Protein 1KA1 (pdb70)

B-factor: mean 15.55, std 9.44, range [5.09, 62.7]

Nearest PDB structures (foldseek):
  1ka0-assembly1_A  TM=1.002E+00  e=2.949E-73  Saccharomyces cerevisiae
  4o7i-assembly1_A  TM=9.406E-01  e=7.986E-37  Entamoeba histolytica
  8f9y-assembly1_A  TM=8.572E-01  e=1.697E-31  Arabidopsis thaliana
  5eq8-assembly1_A-2  TM=7.887E-01  e=1.870E-14  Medicago truncatula
  5eq9-assembly2_D  TM=7.597E-01  e=1.070E-13  Medicago truncatula

Sequence (354 aa):
ALERELLVATQAVRKASLLTKRIQSEVISHKDSTTITKNDNSPVTTGDYAAQTIIINAIKSNFPDDKVVGEESSSGLSDAFVSGILNEIKANDEVYNKNYKKDDFLFTNDQFPLKSLEDVRQIIDFGNYEGGRKGRFWCLDPIDGTKGFLRGEQFAVCLALIVDGVVQLGCIGCPNLVLSSYGAQDLKGHESFGYIFRAVRGLGAFYSPSSDAESWTKIHVRHLKDTKDMITLEGVEKGHSSHDEQTAIKNKLNISKSLHLDSQAKYCLLALGLADVYLRLPIKLSYQEKIWDHAAGNVIVHEAGGIHTDAMEDVPLDFGNGRTLATKGVIASSGPRELHDLVVSTSCDVIQSR

Radius of gyration: 19.28 Å; Cα contacts (8 Å, |Δi|>4): 803; chains: 1; bounding box: 53×41×42 Å

Organism: Saccharomyces cerevisiae (strain ATCC 204508 / S288c) (NCBI:txid559292)

GO terms:
  GO:0008441 3'(2'),5'-bisphosphate nucleotidase activity (F, IDA)
  GO:0016078 tRNA decay (P, IDA)
  GO:0042538 hyperosmotic salinity response (P, IMP)
  GO:0071265 L-methionine biosynthetic process (P, IMP)
  GO:0000103 sulfate assimilation (P, IMP)
  GO:0008441 3'(2'),5'-bisphosphate nucleotidase activity (F, EXP)

Foldseek 3Di:
DCVVVQVLQLVLQLLLLLLLLVCLVVCLVPVVLFWDQDPVRDIDGLSQLLSLLQNLLSCCQSPVVAAAAEDDACPPPDLVNLVVSLVSNVVSCVVCVVQQDDPPGDSHDDVQHSDDSVSSNVSSHSNVFFFFQAAKHKYWRQWFQVVCSSVVHWIKTKMFMDHRQATFKIKIFTFRDDVCVLVDDDDPQCPSGHKMWMDGAPGAIWMDRSSCSPDTHGAAADDDPAQLPFEEEEEDDCQQAPVVLVVVLCVVRNHDHYDYYTACVSLVCRLRHSGWKYWGFHPDQVDWAFCRRPRNSVRSNVRNQKDKPAQAPRDHWGRRHTGTTPGGHIMIGNDDPVVSCSSSNSSNVSVVVD

Solvent-accessible surface area: 14308 Å² total; per-residue (Å²): 100,35,127,117,21,31,67,1,0,2,2,0,0,14,12,0,0,9,0,0,62,82,5,14,59,77,4,75,74,109,44,78,83,22,46,54,99,52,156,95,122,32,26,0,0,11,0,1,10,0,0,0,0,4,0,0,1,0,0,16,13,18,26,62,133,21,83,1,0,1,52,10,58,6,95,84,16,61,86,86,28,0,49,29,0,30,97,47,2,103,39,0,17,98,42,1,79,148,92,44,161,54,125,137,23,108,28,51,45,150,116,12,64,12,167,40,35,115,29,0,57,96,2,0,51,61,1,114,63,114,15,17,128,175,27,63,1,0,2,0,3,0,2,17,19,16,82,0,0,50,90,42,83,23,0,0,0,2,0,0,0,0,46,88,6,70,1,47,0,0,0,0,0,0,2,31,1,58,2,69,86,58,76,26,158,41,56,98,22,38,122,39,0,2,0,0,0,39,2,10,71,64,111,9,0,54,16,0,5,0,26,50,6,106,74,50,67,140,9,106,7,68,101,56,212,78,24,61,84,4,29,0,0,1,13,54,41,162,64,96,4,14,37,126,23,0,59,32,1,28,96,130,15,107,10,101,122,38,39,90,6,10,11,3,0,7,0,0,0,0,0,33,11,42,0,0,2,5,3,40,0,15,67,146,79,100,103,78,11,61,0,17,22,0,1,2,0,19,0,0,0,97,30,0,35,8,51,18,9,0,0,37,118,48,50,106,17,62,4,4,75,12,50,34,2,62,24,41,4,0,0,0,0,1,2,73,188,133,16,1,52,75,1,0,67,17,0,39,82,14,7,135,90,145

Secondary structure (DSSP, 8-state):
--HHHHHHHHHHHHHHHHHHHHHHHHHHHTTTTSEEE-TTS-EEEHHHHHHHHHHHHHHHHH-TT--EEES---TT--HHHHHHHHHHHHHHHHHHHHH-PPTT--S--SSS---SHHHHHHHHHTTB----SSSEEEEEEEEETHHHHHTTS--EEEEEEEETTEEEEEEEEETT--GGGGT-PPPTTHHHH-EEEEEETTS-EEEEETTT-SS-EE------S-GGG-EEEE-S-TTTS-HHHHHHHHHHTT--EEEE-SSTHHHHHHHHTS-SEEEE--SSTT---BGGGTHHHHHHHHHTT-EEE-SSS--B--TTSSSB-SSS-EEEES--HHHHHHHHHHHHHHHHT-

InterPro domains:
  IPR000760 Inositol monophosphatase-like [PF00459] (90-352)
  IPR000760 Inositol monophosphatase-like [PR00377] (43-63)
  IPR000760 Inositol monophosphatase-like [PR00377] (290-314)
  IPR006239 3(2),5 -bisphosphate nucleotidase [TIGR01330] (2-357)
  IPR020550 Inositol monophosphatase, conserved site [PS00630] (293-307)
  IPR020583 Inositol monophosphatase, metal-binding site [PS00629] (139-152)
  IPR051090 Inositol Monophosphatase Superfamily [PTHR43200] (2-352)

Structure (mmCIF, N/CA/C/O backbone):
data_1KA1
#
_entry.id   1KA1
#
_cell.length_a   54.875
_cell.length_b   44.968
_cell.length_c   72.110
_cell.angle_alpha   90.00
_cell.angle_beta   110.72
_cell.angle_gamma   90.00
#
_symmetry.space_group_name_H-M   'P 1 21 1'
#
loop_
_entity.id
_entity.type
_entity.pdbx_description
1 polymer 'Halotolerance protein HAL2'
2 non-polymer 'CALCIUM ION'
3 non-polymer 'MAGNESIUM ION'
4 non-polymer "ADENOSINE-3'-5'-DIPHOSPHATE"
5 non-polymer BETA-MERCAPTOETHANOL
6 water water
#
loop_
_atom_site.group_PDB
_atom_site.id
_atom_site.type_symbol
_atom_site.label_atom_id
_atom_site.label_alt_id
_atom_site.label_comp_id
_atom_site.label_asym_id
_atom_site.label_entity_id
_atom_site.label_seq_id
_atom_site.pdbx_PDB_ins_code
_atom_site.Cartn_x
_atom_site.Cartn_y
_atom_site.Cartn_z
_atom_site.occupancy
_atom_site.B_iso_or_equiv
_atom_site.auth_seq_id
_atom_site.auth_comp_id
_atom_site.auth_asym_id
_atom_site.auth_atom_id
_atom_site.pdbx_PDB_model_num
ATOM 1 N N . ALA A 1 2 ? 11.037 16.196 5.651 1.00 27.98 2 ALA A N 1
ATOM 2 C CA . ALA A 1 2 ? 10.685 17.168 4.570 1.00 24.80 2 ALA A CA 1
ATOM 3 C C . ALA A 1 2 ? 10.187 16.528 3.262 1.00 21.44 2 ALA A C 1
ATOM 4 O O . ALA A 1 2 ? 10.648 15.415 2.805 1.00 22.71 2 ALA A O 1
ATOM 6 N N . LEU A 1 3 ? 9.180 17.245 2.759 1.00 14.94 3 LEU A N 1
ATOM 7 C CA . LEU A 1 3 ? 8.558 17.139 1.439 1.00 11.90 3 LEU A CA 1
ATOM 8 C C . LEU A 1 3 ? 7.668 15.918 1.379 1.00 10.45 3 LEU A C 1
ATOM 9 O O . LEU A 1 3 ? 7.438 15.332 0.319 1.00 10.56 3 LEU A O 1
ATOM 14 N N . GLU A 1 4 ? 7.145 15.502 2.528 1.00 11.67 4 GLU A N 1
ATOM 15 C CA . GLU A 1 4 ? 6.335 14.294 2.553 1.00 10.79 4 GLU A CA 1
ATOM 16 C C . GLU A 1 4 ? 5.040 14.463 1.765 1.00 11.20 4 GLU A C 1
ATOM 17 O O . GLU A 1 4 ? 4.645 13.611 0.977 1.00 10.82 4 GLU A O 1
ATOM 23 N N . ARG A 1 5 ? 4.354 15.571 1.968 1.00 11.18 5 ARG A N 1
ATOM 24 C CA . ARG A 1 5 ? 3.126 15.819 1.224 1.00 10.40 5 ARG A CA 1
ATOM 25 C C . ARG A 1 5 ? 3.390 15.968 -0.269 1.00 9.15 5 ARG A C 1
ATOM 26 O O . ARG A 1 5 ? 2.632 15.431 -1.103 1.00 9.74 5 ARG A O 1
ATOM 34 N N . GLU A 1 6 ? 4.473 16.669 -0.615 1.00 8.97 6 GLU A N 1
ATOM 35 C CA . GLU A 1 6 ? 4.835 16.863 -2.002 1.00 7.88 6 GLU A CA 1
ATOM 36 C C . GLU A 1 6 ? 5.111 15.540 -2.704 1.00 7.91 6 GLU A C 1
ATOM 37 O O . GLU A 1 6 ? 4.717 15.339 -3.867 1.00 8.31 6 GLU A O 1
ATOM 43 N N . LEU A 1 7 ? 5.774 14.632 -1.997 1.00 7.98 7 LEU A N 1
ATOM 44 C CA . LEU A 1 7 ? 6.074 13.347 -2.579 1.00 8.28 7 LEU A CA 1
ATOM 45 C C . LEU A 1 7 ? 4.794 12.548 -2.840 1.00 7.48 7 LEU A C 1
ATOM 46 O O . LEU A 1 7 ? 4.675 11.858 -3.862 1.00 7.53 7 LEU A O 1
ATOM 51 N N . LEU A 1 8 ? 3.849 12.563 -1.894 1.00 7.93 8 LEU A N 1
ATOM 52 C CA . LEU A 1 8 ? 2.581 11.873 -2.094 1.00 8.58 8 LEU A CA 1
ATOM 53 C C . LEU A 1 8 ? 1.799 12.414 -3.299 1.00 6.56 8 LEU A C 1
ATOM 54 O O . LEU A 1 8 ? 1.290 11.663 -4.137 1.00 7.29 8 LEU A O 1
ATOM 59 N N . VAL A 1 9 ? 1.689 13.732 -3.373 1.00 7.66 9 VAL A N 1
ATOM 60 C CA . VAL A 1 9 ? 1.008 14.348 -4.483 1.00 8.64 9 VAL A CA 1
ATOM 61 C C . VAL A 1 9 ? 1.682 14.000 -5.784 1.00 8.63 9 VAL A C 1
ATOM 62 O O . VAL A 1 9 ? 0.977 13.681 -6.784 1.00 8.57 9 VAL A O 1
ATOM 66 N N . ALA A 1 10 ? 3.015 14.1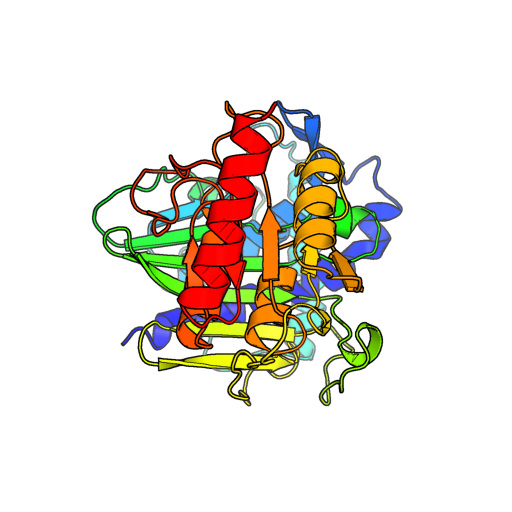36 -5.836 1.00 7.00 10 ALA A N 1
ATOM 67 C CA . ALA A 1 10 ? 3.726 13.838 -7.094 1.00 7.15 10 ALA A CA 1
ATOM 68 C C . ALA A 1 10 ? 3.467 12.401 -7.547 1.00 7.79 10 ALA A C 1
ATOM 69 O O . ALA A 1 10 ? 3.210 12.120 -8.740 1.00 7.95 10 ALA A O 1
ATOM 71 N N . THR A 1 11 ? 3.501 11.484 -6.590 1.00 6.70 11 THR A N 1
ATOM 72 C CA . THR A 1 11 ? 3.366 10.068 -6.891 1.00 7.34 11 THR A CA 1
ATOM 73 C C . THR A 1 11 ? 1.975 9.763 -7.413 1.00 6.72 11 THR A C 1
ATOM 74 O O . THR A 1 11 ? 1.820 9.095 -8.432 1.00 7.71 11 THR A O 1
ATOM 78 N N . GLN A 1 12 ? 0.934 10.251 -6.744 1.00 6.95 12 GLN A N 1
ATOM 79 C CA . GLN A 1 12 ? -0.415 9.958 -7.184 1.00 6.58 12 GLN A CA 1
ATOM 80 C C . GLN A 1 12 ? -0.744 10.642 -8.491 1.00 6.63 12 GLN A C 1
ATOM 81 O O . GLN A 1 12 ? -1.444 10.071 -9.321 1.00 6.88 12 GLN A O 1
ATOM 87 N N . ALA A 1 13 ? -0.280 11.890 -8.663 1.00 5.76 13 ALA A N 1
ATOM 88 C CA . ALA A 1 13 ? -0.492 12.564 -9.938 1.00 7.22 13 ALA A CA 1
ATOM 89 C C . ALA A 1 13 ? 0.119 11.790 -11.120 1.00 7.24 13 ALA A C 1
ATOM 90 O O . ALA A 1 13 ? -0.531 11.576 -12.150 1.00 6.88 13 ALA A O 1
ATOM 92 N N . VAL A 1 14 ? 1.384 11.395 -10.985 1.00 6.18 14 VAL A N 1
ATOM 93 C CA . VAL A 1 14 ? 2.045 10.597 -11.990 1.00 5.71 14 VAL A CA 1
ATOM 94 C C . VAL A 1 14 ? 1.375 9.267 -12.187 1.00 6.35 14 VAL A C 1
ATOM 95 O O . VAL A 1 14 ? 1.216 8.812 -13.335 1.00 6.78 14 VAL A O 1
ATOM 99 N N . ARG A 1 15 ? 0.906 8.662 -11.091 1.00 6.14 15 ARG A N 1
ATOM 100 C CA . ARG A 1 15 ? 0.227 7.368 -11.189 1.00 6.59 15 ARG A CA 1
ATOM 101 C C . ARG A 1 15 ? -1.033 7.454 -12.099 1.00 6.05 15 ARG A C 1
ATOM 102 O O . ARG A 1 15 ? -1.248 6.622 -12.997 1.00 6.58 15 ARG A O 1
ATOM 110 N N . LYS A 1 16 ? -1.904 8.413 -11.821 1.00 6.53 16 LYS A N 1
ATOM 111 C CA . LYS A 1 16 ? -3.133 8.530 -12.593 1.00 7.19 16 LYS A CA 1
ATOM 112 C C . LYS A 1 16 ? -2.822 8.829 -14.074 1.00 6.92 16 LYS A C 1
ATOM 113 O O . LYS A 1 16 ? -3.458 8.265 -14.983 1.00 7.37 16 LYS A O 1
ATOM 119 N N . ALA A 1 17 ? -1.881 9.732 -14.313 1.00 6.86 17 ALA A N 1
ATOM 120 C CA . ALA A 1 17 ? -1.503 10.046 -15.689 1.00 6.69 17 ALA A CA 1
ATOM 121 C C . ALA A 1 17 ? -0.832 8.845 -16.389 1.00 6.09 17 ALA A C 1
ATOM 122 O O . ALA A 1 17 ? -0.940 8.738 -17.634 1.00 7.28 17 ALA A O 1
ATOM 124 N N . SER A 1 18 ? -0.120 8.022 -15.638 1.00 6.55 18 SER A N 1
ATOM 125 C CA . SER A 1 18 ? 0.492 6.837 -16.216 1.00 6.57 18 SER A CA 1
ATOM 126 C C . SER A 1 18 ? -0.566 5.855 -16.702 1.00 6.36 18 SER A C 1
ATOM 127 O O . SER A 1 18 ? -0.382 5.216 -17.731 1.00 7.72 18 SER A O 1
ATOM 130 N N . LEU A 1 19 ? -1.652 5.686 -15.943 1.00 6.60 19 LEU A N 1
ATOM 131 C CA . LEU A 1 19 ? -2.751 4.820 -16.410 1.00 7.61 19 LEU A CA 1
ATOM 132 C C . LEU A 1 19 ? -3.396 5.391 -17.681 1.00 6.92 19 LEU A C 1
ATOM 133 O O . LEU A 1 19 ? -3.644 4.681 -18.662 1.00 8.07 19 LEU A O 1
ATOM 138 N N . LEU A 1 20 ? -3.642 6.688 -17.685 1.00 7.74 20 LEU A N 1
ATOM 139 C CA . LEU A 1 20 ? -4.277 7.305 -18.835 1.00 7.83 20 LEU A CA 1
ATOM 140 C C . LEU A 1 20 ? -3.449 7.091 -20.093 1.00 8.18 20 LEU A C 1
ATOM 141 O O . LEU A 1 20 ? -3.963 6.682 -21.163 1.00 9.21 20 LEU A O 1
ATOM 146 N N . THR A 1 21 ? -2.158 7.383 -20.004 1.00 7.33 21 THR A N 1
ATOM 147 C CA . THR A 1 21 ? -1.316 7.295 -21.175 1.00 7.73 21 THR A CA 1
ATOM 148 C C . THR A 1 21 ? -1.099 5.857 -21.616 1.00 8.61 21 THR A C 1
ATOM 149 O O . THR A 1 21 ? -1.049 5.564 -22.812 1.00 10.09 21 THR A O 1
ATOM 153 N N . LYS A 1 22 ? -0.946 4.929 -20.689 1.00 8.96 22 LYS A N 1
ATOM 154 C CA . LYS A 1 22 ? -0.881 3.515 -21.087 1.00 10.46 22 LYS A CA 1
ATOM 155 C C . LYS A 1 22 ? -2.146 3.132 -21.881 1.00 9.90 22 LYS A C 1
ATOM 156 O O . LYS A 1 22 ? -2.083 2.446 -22.906 1.00 11.65 22 LYS A O 1
ATOM 162 N N . ARG A 1 23 ? -3.309 3.480 -21.352 1.00 9.49 23 ARG A N 1
ATOM 163 C CA . ARG A 1 23 ? -4.558 3.082 -21.957 1.00 10.78 23 ARG A CA 1
ATOM 164 C C . ARG A 1 23 ? -4.696 3.695 -23.350 1.00 11.69 23 ARG A C 1
ATOM 165 O O . ARG A 1 23 ? -5.166 2.989 -24.248 1.00 16.12 23 ARG A O 1
ATOM 173 N N . ILE A 1 24 ? -4.397 4.984 -23.514 1.00 12.44 24 ILE A N 1
ATOM 174 C CA . ILE A 1 24 ? -4.513 5.708 -24.783 1.00 13.91 24 ILE A CA 1
ATOM 175 C C . ILE A 1 24 ? -3.591 5.195 -25.835 1.00 13.37 24 ILE A C 1
ATOM 176 O O . ILE A 1 24 ? -3.903 5.298 -26.993 1.00 17.80 24 ILE A O 1
ATOM 181 N N . GLN A 1 25 ? -2.428 4.721 -25.455 1.00 13.23 25 GLN A N 1
ATOM 182 C CA . GLN A 1 25 ? -1.380 4.563 -26.448 1.00 15.53 25 GLN A CA 1
ATOM 183 C C . GLN A 1 25 ? -1.931 4.014 -27.874 1.00 21.52 25 GLN A C 1
ATOM 184 O O . GLN A 1 25 ? -1.830 4.717 -28.944 1.00 21.47 25 GLN A O 1
ATOM 190 N N . SER A 1 26 ? -2.550 2.824 -27.888 1.00 24.69 26 SER A N 1
ATOM 191 C CA . SER A 1 26 ? -3.219 2.211 -29.094 1.00 26.34 26 SER A CA 1
ATOM 192 C C . SER A 1 26 ? -4.340 2.987 -29.849 1.00 26.94 26 SER A C 1
ATOM 193 O O . SER A 1 26 ? -4.640 2.718 -31.026 1.00 29.24 26 SER A O 1
ATOM 196 N N . GLU A 1 27 ? -5.006 3.907 -29.194 1.00 29.02 27 GLU A N 1
ATOM 197 C CA . GLU A 1 27 ? -6.129 4.568 -29.849 1.00 30.24 27 GLU A CA 1
ATOM 198 C C . GLU A 1 27 ? -5.617 5.828 -30.525 1.00 29.01 27 GLU A C 1
ATOM 199 O O . GLU A 1 27 ? -6.062 6.195 -31.619 1.00 30.13 27 GLU A O 1
ATOM 205 N N . VAL A 1 28 ? -4.645 6.456 -29.867 1.00 26.84 28 VAL A N 1
ATOM 206 C CA . VAL A 1 28 ? -3.916 7.579 -30.427 1.00 26.95 28 VAL A CA 1
ATOM 207 C C . VAL A 1 28 ? -3.187 7.212 -31.713 1.00 28.80 28 VAL A C 1
ATOM 208 O O . VAL A 1 28 ? -3.329 7.868 -32.744 1.00 30.29 28 VAL A O 1
ATOM 212 N N . ILE A 1 29 ? -2.408 6.151 -31.660 1.00 30.58 29 ILE A N 1
ATOM 213 C CA . ILE A 1 29 ? -1.756 5.642 -32.860 1.00 33.37 29 ILE A CA 1
ATOM 214 C C . ILE A 1 29 ? -2.775 5.348 -33.990 1.00 36.96 29 ILE A C 1
ATOM 215 O O . ILE A 1 29 ? -2.508 5.635 -35.155 1.00 37.99 29 ILE A O 1
ATOM 220 N N . SER A 1 30 ? -3.924 4.757 -33.646 1.00 42.31 30 SER A N 1
ATOM 221 C CA . SER A 1 30 ? -4.950 4.370 -34.640 1.00 45.52 30 SER A CA 1
ATOM 222 C C . SER A 1 30 ? -5.714 5.563 -35.195 1.00 48.59 30 SER A C 1
ATOM 223 O O . SER A 1 30 ? -6.177 5.538 -36.335 1.00 50.08 30 SER A O 1
ATOM 226 N N . HIS A 1 31 ? -5.878 6.590 -34.367 1.00 51.54 31 HIS A N 1
ATOM 227 C CA . HIS A 1 31 ? -6.672 7.760 -34.726 1.00 53.40 31 HIS A CA 1
ATOM 228 C C . HIS A 1 31 ? -5.753 8.991 -34.807 1.00 54.50 31 HIS A C 1
ATOM 229 O O . HIS A 1 31 ? -6.142 10.109 -34.442 1.00 54.98 31 HIS A O 1
ATOM 236 N N . LYS A 1 32 ? -4.536 8.765 -35.307 1.00 55.02 32 LYS A N 1
ATOM 237 C CA . LYS A 1 32 ? -3.462 9.761 -35.276 1.00 55.15 32 LYS A CA 1
ATOM 238 C C . LYS A 1 32 ? -3.573 10.695 -36.464 1.00 54.91 32 LYS A C 1
ATOM 239 O O . LYS A 1 32 ? -2.579 11.012 -37.129 1.00 56.11 32 LYS A O 1
ATOM 240 N N . ASP A 1 33 ? -4.806 11.113 -36.724 1.00 53.43 33 ASP A N 1
ATOM 241 C CA . ASP A 1 33 ? -5.119 12.052 -37.783 1.00 51.42 33 ASP A CA 1
ATOM 242 C C . ASP A 1 33 ? -5.995 13.100 -37.116 1.00 49.74 33 ASP A C 1
ATOM 243 O O . ASP A 1 33 ? -6.167 14.207 -37.629 1.00 51.35 33 ASP A O 1
ATOM 244 N N . SER A 1 34 ? -6.533 12.742 -35.953 1.00 46.71 34 SER A N 1
ATOM 245 C CA . SER A 1 34 ? -7.360 13.655 -35.165 1.00 43.64 34 SER A CA 1
ATOM 246 C C . SER A 1 34 ? -6.763 13.856 -33.777 1.00 39.65 34 SER A C 1
ATOM 247 O O . SER A 1 34 ? -7.104 14.808 -33.071 1.00 38.74 34 SER A O 1
ATOM 250 N N . THR A 1 35 ? -5.888 12.951 -33.364 1.00 34.30 35 THR A N 1
ATOM 251 C CA . THR A 1 35 ? -5.418 13.018 -31.995 1.00 30.95 35 THR A CA 1
ATOM 252 C C . THR A 1 35 ? -4.079 13.702 -31.876 1.00 27.03 35 THR A C 1
ATOM 253 O O . THR A 1 35 ? -3.625 13.839 -30.740 1.00 23.18 35 THR A O 1
ATOM 257 N N . THR A 1 36 ? -3.461 14.101 -33.009 1.00 26.91 36 THR A N 1
ATOM 258 C CA . THR A 1 36 ? -2.027 14.516 -33.078 1.00 24.39 36 THR A CA 1
ATOM 259 C C . THR A 1 36 ? -1.861 15.854 -33.830 1.00 22.03 36 THR A C 1
ATOM 260 O O . THR A 1 36 ? -2.380 16.071 -34.943 1.00 26.87 36 THR A O 1
ATOM 264 N N . ILE A 1 37 ? -1.167 16.758 -33.175 1.00 17.13 37 ILE A N 1
ATOM 265 C CA . ILE A 1 37 ? -0.964 18.109 -33.627 1.00 16.43 37 ILE A CA 1
ATOM 266 C C . ILE A 1 37 ? 0.540 18.274 -33.842 1.00 15.72 37 ILE A C 1
ATOM 267 O O . ILE A 1 37 ? 1.373 17.664 -33.159 1.00 16.45 37 ILE A O 1
ATOM 272 N N . THR A 1 38 ? 0.895 19.094 -34.806 1.00 13.70 38 THR A N 1
ATOM 273 C CA . THR A 1 38 ? 2.280 19.433 -35.079 1.00 12.82 38 THR A CA 1
ATOM 274 C C . THR A 1 38 ? 2.606 20.822 -34.441 1.00 13.33 38 THR A C 1
ATOM 275 O O . THR A 1 38 ? 1.882 21.791 -34.732 1.00 15.49 38 THR A O 1
ATOM 279 N N . LYS A 1 39 ? 3.668 20.948 -33.630 1.00 11.92 39 LYS A N 1
ATOM 280 C CA . LYS A 1 39 ? 4.038 22.224 -33.030 1.00 11.58 39 LYS A CA 1
ATOM 281 C C . LYS A 1 39 ? 4.960 23.047 -33.958 1.00 11.47 39 LYS A C 1
ATOM 282 O O . LYS A 1 39 ? 5.312 22.595 -35.060 1.00 11.64 39 LYS A O 1
ATOM 288 N N . ASN A 1 40 ? 5.367 24.229 -33.487 1.00 12.69 40 ASN A N 1
ATOM 289 C CA . ASN A 1 40 ? 6.072 25.212 -34.331 1.00 12.40 40 ASN A CA 1
ATOM 290 C C . ASN A 1 40 ? 7.436 24.702 -34.767 1.00 12.13 40 ASN A C 1
ATOM 291 O O . ASN A 1 40 ? 7.965 25.170 -35.782 1.00 14.28 40 ASN A O 1
ATOM 296 N N . ASP A 1 41 ? 8.012 23.768 -33.992 1.00 13.54 41 ASP A N 1
ATOM 297 C CA . ASP A 1 41 ? 9.241 23.074 -34.348 1.00 14.98 41 ASP A CA 1
ATOM 298 C C . ASP A 1 41 ? 9.046 21.715 -35.020 1.00 12.86 41 ASP A C 1
ATOM 299 O O . ASP A 1 41 ? 10.010 20.931 -35.110 1.00 14.48 41 ASP A O 1
ATOM 304 N N . ASN A 1 42 ? 7.825 21.460 -35.498 1.00 12.23 42 ASN A N 1
ATOM 305 C CA . ASN A 1 42 ? 7.441 20.213 -36.166 1.00 12.12 42 ASN A CA 1
ATOM 306 C C . ASN A 1 42 ? 7.320 18.999 -35.234 1.00 11.79 42 ASN A C 1
ATOM 307 O O . ASN A 1 42 ? 7.035 17.908 -35.709 1.00 14.58 42 ASN A O 1
ATOM 312 N N . SER A 1 43 ? 7.556 19.191 -33.938 1.00 11.47 43 SER A N 1
ATOM 313 C CA . SER A 1 43 ? 7.402 18.058 -33.007 1.00 11.38 43 SER A CA 1
ATOM 314 C C . SER A 1 43 ? 5.931 17.716 -32.748 1.00 10.74 43 SER A C 1
ATOM 315 O O . SER A 1 43 ? 5.071 18.566 -32.797 1.00 11.25 43 SER A O 1
ATOM 318 N N . PRO A 1 44 ? 5.628 16.448 -32.505 1.00 11.72 44 PRO A N 1
ATOM 319 C CA . PRO A 1 44 ? 4.234 16.075 -32.230 1.00 12.09 44 PRO A CA 1
ATOM 320 C C . PRO A 1 44 ? 3.735 16.335 -30.811 1.00 10.36 44 PRO A C 1
ATOM 321 O O . PRO A 1 44 ? 4.550 16.289 -29.857 1.00 10.05 44 PRO A O 1
ATOM 325 N N . VAL A 1 45 ? 2.427 16.573 -30.670 1.00 10.91 45 VAL A N 1
ATOM 326 C CA . VAL A 1 45 ? 1.746 16.612 -29.373 1.00 10.34 45 VAL A CA 1
ATOM 327 C C . VAL A 1 45 ? 0.381 15.967 -29.579 1.00 10.10 45 VAL A C 1
ATOM 328 O O . VAL A 1 45 ? -0.219 16.103 -30.641 1.00 13.22 45 VAL A O 1
ATOM 332 N N . THR A 1 46 ? -0.058 15.198 -28.588 1.00 9.68 46 THR A N 1
ATOM 333 C CA . THR A 1 46 ? -1.271 14.403 -28.700 1.00 10.37 46 THR A CA 1
ATOM 334 C C . THR A 1 46 ? -2.227 14.726 -27.559 1.00 9.29 46 THR A C 1
ATOM 335 O O . THR A 1 46 ? -1.885 15.400 -26.575 1.00 10.01 46 THR A O 1
ATOM 339 N N . THR A 1 47 ? -3.463 14.285 -27.737 1.00 9.59 47 THR A N 1
ATOM 340 C CA . THR A 1 47 ? -4.461 14.323 -26.677 1.00 10.31 47 THR A CA 1
ATOM 341 C C . THR A 1 47 ? -3.879 13.832 -25.359 1.00 11.19 47 THR A C 1
ATOM 342 O O . THR A 1 47 ? -4.117 14.402 -24.290 1.00 11.13 47 THR A O 1
ATOM 346 N N . GLY A 1 48 ? -3.138 12.748 -25.423 1.00 9.32 48 GLY A N 1
ATOM 347 C CA . GLY A 1 48 ? -2.496 12.242 -24.236 1.00 8.98 48 GLY A CA 1
ATOM 348 C C . GLY A 1 48 ? -1.550 13.187 -23.497 1.00 8.81 48 GLY A C 1
ATOM 349 O O . GLY A 1 48 ? -1.502 13.233 -22.254 1.00 8.31 48 GLY A O 1
ATOM 350 N N . ASP A 1 49 ? -0.700 13.878 -24.253 1.00 8.34 49 ASP A N 1
ATOM 351 C CA . ASP A 1 49 ? 0.202 14.831 -23.614 1.00 8.33 49 ASP A CA 1
ATOM 352 C C . ASP A 1 49 ? -0.606 15.859 -22.823 1.00 8.33 49 ASP A C 1
ATOM 353 O O . ASP A 1 49 ? -0.296 16.192 -21.702 1.00 8.61 49 ASP A O 1
ATOM 358 N N . TYR A 1 50 ? -1.625 16.415 -23.486 1.00 7.21 50 TYR A N 1
ATOM 359 C CA . TYR A 1 50 ? -2.420 17.434 -22.831 1.00 7.73 50 TYR A CA 1
ATOM 360 C C . TYR A 1 50 ? -3.206 16.900 -21.637 1.00 7.52 50 TYR A C 1
ATOM 361 O O . TYR A 1 50 ? -3.303 17.575 -20.613 1.00 8.68 50 TYR A O 1
ATOM 370 N N . ALA A 1 51 ? -3.766 15.711 -21.770 1.00 8.30 51 ALA A N 1
ATOM 371 C CA . ALA A 1 51 ? -4.541 15.127 -20.695 1.00 8.14 51 ALA A CA 1
ATOM 372 C C . ALA A 1 51 ? -3.660 14.842 -19.482 1.00 7.54 51 ALA A C 1
ATOM 373 O O . ALA A 1 51 ? -4.067 15.074 -18.340 1.00 7.17 51 ALA A O 1
ATOM 375 N N . ALA A 1 52 ? -2.459 14.344 -19.728 1.00 6.75 52 ALA A N 1
ATOM 376 C CA . ALA A 1 52 ? -1.552 14.108 -18.633 1.00 8.20 52 ALA A CA 1
ATOM 377 C C . ALA A 1 52 ? -1.165 15.418 -17.937 1.00 6.61 52 ALA A C 1
ATOM 378 O O . ALA A 1 52 ? -1.112 15.499 -16.692 1.00 7.05 52 ALA A O 1
ATOM 380 N N . GLN A 1 53 ? -0.896 16.458 -18.695 1.00 7.45 53 GLN A N 1
ATOM 381 C CA . GLN A 1 53 ? -0.554 17.731 -18.098 1.00 6.74 53 GLN A CA 1
ATOM 382 C C . GLN A 1 53 ? -1.710 18.249 -17.259 1.00 6.57 53 GLN A C 1
ATOM 383 O O . GLN A 1 53 ? -1.481 18.791 -16.175 1.00 7.67 53 GLN A O 1
ATOM 389 N N . THR A 1 54 ? -2.934 18.101 -17.760 1.00 6.89 54 THR A N 1
ATOM 390 C CA . THR A 1 54 ? -4.118 18.571 -17.029 1.00 6.94 54 THR A CA 1
ATOM 391 C C . THR A 1 54 ? -4.278 17.841 -15.703 1.00 6.93 54 THR A C 1
ATOM 392 O O . THR A 1 54 ? -4.485 18.481 -14.646 1.00 7.27 54 THR A O 1
ATOM 396 N N . ILE A 1 55 ? -4.219 16.514 -15.713 1.00 6.98 55 ILE A N 1
ATOM 397 C CA . ILE A 1 55 ? -4.346 15.742 -14.475 1.00 6.61 55 ILE A CA 1
ATOM 398 C C . ILE A 1 55 ? -3.285 16.158 -13.454 1.00 5.88 55 ILE A C 1
ATOM 399 O O . ILE A 1 55 ? -3.559 16.417 -12.287 1.00 7.11 55 ILE A O 1
ATOM 404 N N . ILE A 1 56 ? -2.042 16.268 -13.909 1.00 6.49 56 ILE A N 1
ATOM 405 C CA . ILE A 1 56 ? -0.962 16.528 -12.978 1.00 6.55 56 ILE A CA 1
ATOM 406 C C . ILE A 1 56 ? -1.016 17.937 -12.413 1.00 6.79 56 ILE A C 1
ATOM 407 O O . ILE A 1 56 ? -0.915 18.128 -11.201 1.00 7.91 56 ILE A O 1
ATOM 412 N N . ILE A 1 57 ? -1.153 18.948 -13.241 1.00 6.46 57 ILE A N 1
ATOM 413 C CA . ILE A 1 57 ? -1.251 20.299 -12.704 1.00 6.64 57 ILE A CA 1
ATOM 414 C C . ILE A 1 57 ? -2.497 20.479 -11.848 1.00 6.79 57 ILE A C 1
ATOM 415 O O . ILE A 1 57 ? -2.425 21.189 -10.809 1.00 7.22 57 ILE A O 1
ATOM 420 N N . ASN A 1 58 ? -3.630 19.908 -12.247 1.00 6.73 58 ASN A N 1
ATOM 421 C CA . ASN A 1 58 ? -4.801 20.047 -11.387 1.00 7.00 58 ASN A CA 1
ATOM 422 C C . ASN A 1 58 ? -4.553 19.467 -9.992 1.00 7.77 58 ASN A C 1
ATOM 423 O O . ASN A 1 58 ? -5.024 20.026 -8.968 1.00 8.65 58 ASN A O 1
ATOM 428 N N . ALA A 1 59 ? -3.872 18.336 -9.894 1.00 7.76 59 ALA A N 1
ATOM 429 C CA . ALA A 1 59 ? -3.534 17.746 -8.601 1.00 6.73 59 ALA A CA 1
ATOM 430 C C . ALA A 1 59 ? -2.589 18.620 -7.815 1.00 8.10 59 ALA A C 1
ATOM 431 O O . ALA A 1 59 ? -2.768 18.835 -6.590 1.00 8.51 59 ALA A O 1
ATOM 433 N N . ILE A 1 60 ? -1.568 19.143 -8.460 1.00 7.39 60 ILE A N 1
ATOM 434 C CA . ILE A 1 60 ? -0.675 20.070 -7.795 1.00 8.15 60 ILE A CA 1
ATOM 435 C C . ILE A 1 60 ? -1.457 21.259 -7.209 1.00 8.24 60 ILE A C 1
ATOM 436 O O . ILE A 1 60 ? -1.305 21.602 -6.032 1.00 9.68 60 ILE A O 1
ATOM 441 N N . LYS A 1 61 ? -2.295 21.865 -8.033 1.00 8.81 61 LYS A N 1
ATOM 442 C CA . LYS A 1 61 ? -3.030 23.062 -7.621 1.00 8.67 61 LYS A CA 1
ATOM 443 C C . LYS A 1 61 ? -4.065 22.813 -6.538 1.00 9.43 61 LYS A C 1
ATOM 444 O O . LYS A 1 61 ? -4.253 23.658 -5.655 1.00 11.08 61 LYS A O 1
ATOM 450 N N . SER A 1 62 ? -4.703 21.649 -6.566 1.00 8.34 62 SER A N 1
ATOM 451 C CA . SER A 1 62 ? -5.723 21.326 -5.568 1.00 9.62 62 SER A CA 1
ATOM 452 C C . SER A 1 62 ? -5.027 21.164 -4.189 1.00 9.65 62 SER A C 1
ATOM 453 O O . SER A 1 62 ? -5.633 21.379 -3.129 1.00 12.71 62 SER A O 1
ATOM 456 N N . ASN A 1 63 ? -3.771 20.737 -4.194 1.00 8.41 63 ASN A N 1
ATOM 457 C CA . ASN A 1 63 ? -3.018 20.502 -2.969 1.00 9.57 63 ASN A CA 1
ATOM 458 C C . ASN A 1 63 ? -2.124 21.643 -2.499 1.00 9.33 63 ASN A C 1
ATOM 459 O O . ASN A 1 63 ? -1.773 21.726 -1.315 1.00 10.47 63 ASN A O 1
ATOM 464 N N . PHE A 1 64 ? -1.732 22.473 -3.458 1.00 7.80 64 PHE A N 1
ATOM 465 C CA . PHE A 1 64 ? -0.776 23.590 -3.292 1.00 7.41 64 PHE A CA 1
ATOM 466 C C . PHE A 1 64 ? -1.202 24.758 -4.216 1.00 9.23 64 PHE A C 1
ATOM 467 O O . PHE A 1 64 ? -0.606 24.958 -5.296 1.00 9.08 64 PHE A O 1
ATOM 475 N N . PRO A 1 65 ? -2.258 25.479 -3.844 1.00 9.42 65 PRO A N 1
ATOM 476 C CA . PRO A 1 65 ? -2.901 26.448 -4.734 1.00 9.87 65 PRO A CA 1
ATOM 477 C C . PRO A 1 65 ? -2.014 27.545 -5.325 1.00 10.08 65 PRO A C 1
ATOM 478 O O . PRO A 1 65 ? -2.330 28.067 -6.419 1.00 11.77 65 PRO A O 1
ATOM 482 N N . ASP A 1 66 ? -0.966 27.933 -4.610 1.00 9.27 66 ASP A N 1
ATOM 483 C CA . ASP A 1 66 ? -0.102 29.025 -5.045 1.00 11.31 66 ASP A CA 1
ATOM 484 C C . ASP A 1 66 ? 1.114 28.578 -5.867 1.00 11.50 66 ASP A C 1
ATOM 485 O O . ASP A 1 66 ? 1.906 29.396 -6.331 1.00 11.61 66 ASP A O 1
ATOM 490 N N . ASP A 1 67 ? 1.302 27.279 -6.014 1.00 9.59 67 ASP A N 1
ATOM 491 C CA . ASP A 1 67 ? 2.553 26.777 -6.564 1.00 9.27 67 ASP A CA 1
ATOM 492 C C . ASP A 1 67 ? 2.703 27.070 -8.067 1.00 9.39 67 ASP A C 1
ATOM 493 O O . ASP A 1 67 ? 1.728 27.093 -8.848 1.00 11.71 67 ASP A O 1
ATOM 498 N N . LYS A 1 68 ? 3.936 27.334 -8.450 1.00 9.98 68 LYS A N 1
ATOM 499 C CA . LYS A 1 68 ? 4.320 27.623 -9.824 1.00 9.48 68 LYS A CA 1
ATOM 500 C C . LYS A 1 68 ? 4.737 26.325 -10.524 1.00 8.64 68 LYS A C 1
ATOM 501 O O . LYS A 1 68 ? 5.309 25.421 -9.902 1.00 8.88 68 LYS A O 1
ATOM 507 N N . VAL A 1 69 ? 4.399 26.252 -11.819 1.00 8.66 69 VAL A N 1
ATOM 508 C CA . VAL A 1 69 ? 4.694 25.078 -12.639 1.00 7.77 69 VAL A CA 1
ATOM 509 C C . VAL A 1 69 ? 5.255 25.463 -13.995 1.00 7.75 69 VAL A C 1
ATOM 510 O O . VAL A 1 69 ? 4.674 26.300 -14.707 1.00 8.71 69 VAL A O 1
ATOM 514 N N . VAL A 1 70 ? 6.415 24.882 -14.308 1.00 7.04 70 VAL A N 1
ATOM 515 C CA . VAL A 1 70 ? 6.974 24.888 -15.672 1.00 7.18 70 VAL A CA 1
ATOM 516 C C . VAL A 1 70 ? 6.542 23.576 -16.347 1.00 6.99 70 VAL A C 1
ATOM 517 O O . VAL A 1 70 ? 7.023 22.493 -15.974 1.00 8.24 70 VAL A O 1
ATOM 521 N N . GLY A 1 71 ? 5.580 23.656 -17.277 1.00 8.20 71 GLY A N 1
ATOM 522 C CA . GLY A 1 71 ? 5.132 22.495 -18.035 1.00 8.02 71 GLY A CA 1
ATOM 523 C C . GLY A 1 71 ? 5.346 22.656 -19.523 1.00 8.28 71 GLY A C 1
ATOM 524 O O . GLY A 1 71 ? 5.299 23.776 -20.014 1.00 10.47 71 GLY A O 1
ATOM 525 N N . GLU A 1 72 ? 5.623 21.582 -20.241 1.00 7.62 72 GLU A N 1
ATOM 526 C CA . GLU A 1 72 ? 5.999 21.760 -21.637 1.00 7.89 72 GLU A CA 1
ATOM 527 C C . GLU A 1 72 ? 4.873 22.360 -22.477 1.00 8.62 72 GLU A C 1
ATOM 528 O O . GLU A 1 72 ? 5.158 23.122 -23.400 1.00 10.21 72 GLU A O 1
ATOM 534 N N . GLU A 1 73 ? 3.625 21.956 -22.285 1.00 8.40 73 GLU A N 1
ATOM 535 C CA . GLU A 1 73 ? 2.551 22.253 -23.223 1.00 8.10 73 GLU A CA 1
ATOM 536 C C . GLU A 1 73 ? 1.721 23.471 -22.823 1.00 8.87 73 GLU A C 1
ATOM 537 O O . GLU A 1 73 ? 1.734 23.943 -21.677 1.00 8.84 73 GLU A O 1
ATOM 543 N N . SER A 1 74 ? 1.009 23.999 -23.823 1.00 9.47 74 SER A N 1
ATOM 544 C CA . SER A 1 74 ? 0.148 25.191 -23.704 1.00 10.14 74 SER A CA 1
ATOM 545 C C . SER A 1 74 ? -1.172 24.931 -24.436 1.00 10.28 74 SER A C 1
ATOM 546 O O . SER A 1 74 ? -1.161 24.217 -25.440 1.00 11.70 74 SER A O 1
ATOM 549 N N . SER A 1 75 ? -2.278 25.521 -23.969 1.00 11.75 75 SER A N 1
ATOM 550 C CA . SER A 1 75 ? -3.582 25.289 -24.609 1.00 10.77 75 SER A CA 1
ATOM 551 C C . SER A 1 75 ? -3.868 26.241 -25.784 1.00 12.96 75 SER A C 1
ATOM 552 O O . SER A 1 75 ? -4.910 26.093 -26.432 1.00 12.89 75 SER A O 1
ATOM 555 N N . SER A 1 76 ? -2.969 27.205 -26.022 1.00 12.55 76 SER A N 1
ATOM 556 C CA . SER A 1 76 ? -3.192 28.231 -27.053 1.00 15.17 76 SER A CA 1
ATOM 557 C C . SER A 1 76 ? -3.569 27.616 -28.373 1.00 14.30 76 SER A C 1
ATOM 558 O O . SER A 1 76 ? -2.884 26.720 -28.862 1.00 15.99 76 SER A O 1
ATOM 561 N N . GLY A 1 77 ? -4.644 28.108 -28.974 1.00 16.12 77 GLY A N 1
ATOM 562 C CA . GLY A 1 77 ? -5.069 27.601 -30.274 1.00 17.24 77 GLY A CA 1
ATOM 563 C C . GLY A 1 77 ? -5.872 26.306 -30.361 1.00 16.77 77 GLY A C 1
ATOM 564 O O . GLY A 1 77 ? -6.448 26.003 -31.416 1.00 17.98 77 GLY A O 1
ATOM 565 N N . LEU A 1 78 ? -5.905 25.521 -29.279 1.00 14.05 78 LEU A N 1
ATOM 566 C CA . LEU A 1 78 ? -6.674 24.275 -29.313 1.00 12.28 78 LEU A CA 1
ATOM 567 C C . LEU A 1 78 ? -8.155 24.588 -29.529 1.00 11.96 78 LEU A C 1
ATOM 568 O O . LEU A 1 78 ? -8.720 25.486 -28.866 1.00 13.62 78 LEU A O 1
ATOM 573 N N . SER A 1 79 ? -8.788 23.845 -30.421 1.00 12.64 79 SER A N 1
ATOM 574 C CA . SER A 1 79 ? -10.227 24.010 -30.642 1.00 13.58 79 SER A CA 1
ATOM 575 C C . SER A 1 79 ? -11.061 23.435 -29.483 1.00 13.63 79 SER A C 1
ATOM 576 O O . SER A 1 79 ? -10.614 22.589 -28.732 1.00 14.34 79 SER A O 1
ATOM 579 N N . ASP A 1 80 ? -12.319 23.833 -29.381 1.00 12.99 80 ASP A N 1
ATOM 580 C CA . ASP A 1 80 ? -13.230 23.246 -28.405 1.00 13.60 80 ASP A CA 1
ATOM 581 C C . ASP A 1 80 ? -13.366 21.750 -28.651 1.00 12.71 80 ASP A C 1
ATOM 582 O O . ASP A 1 80 ? -13.498 20.972 -27.716 1.00 13.05 80 ASP A O 1
ATOM 587 N N . ALA A 1 81 ? -13.440 21.329 -29.900 1.00 12.83 81 ALA A N 1
ATOM 588 C CA . ALA A 1 81 ? -13.533 19.911 -30.221 1.00 13.38 81 ALA A CA 1
ATOM 589 C C . ALA A 1 81 ? -12.330 19.128 -29.683 1.00 13.82 81 ALA A C 1
ATOM 590 O O . ALA A 1 81 ? -12.447 17.999 -29.163 1.00 15.37 81 ALA A O 1
ATOM 592 N N . PHE A 1 82 ? -11.159 19.727 -29.825 1.00 12.45 82 PHE A N 1
ATOM 593 C CA . PHE A 1 82 ? -9.947 19.083 -29.326 1.00 10.45 82 PHE A CA 1
ATOM 594 C C . PHE A 1 82 ? -9.951 19.005 -27.772 1.00 10.51 82 PHE A C 1
ATOM 595 O O . PHE A 1 82 ? -9.618 17.967 -27.165 1.00 11.31 82 PHE A O 1
ATOM 603 N N . VAL A 1 83 ? -10.315 20.114 -27.147 1.00 11.12 83 VAL A N 1
ATOM 604 C CA . VAL A 1 83 ? -10.380 20.167 -25.684 1.00 10.99 83 VAL A CA 1
ATOM 605 C C . VAL A 1 83 ? -11.458 19.231 -25.125 1.00 10.59 83 VAL A C 1
ATOM 606 O O . VAL A 1 83 ? -11.254 18.597 -24.084 1.00 10.93 83 VAL A O 1
ATOM 610 N N . SER A 1 84 ? -12.580 19.075 -25.822 1.00 10.29 84 SER A N 1
ATOM 611 C CA . SER A 1 84 ? -13.579 18.129 -25.339 1.00 10.03 84 SER A CA 1
ATOM 612 C C . SER A 1 84 ? -13.028 16.694 -25.395 1.00 10.59 84 SER A C 1
ATOM 613 O O . SER A 1 84 ? -13.393 15.837 -24.571 1.00 11.42 84 SER A O 1
ATOM 617 N N . GLY A 1 85 ? -12.140 16.408 -26.340 1.00 9.62 85 GLY A N 1
ATOM 618 C CA . GLY A 1 85 ? -11.552 15.098 -26.389 1.00 10.54 85 GLY A CA 1
ATOM 619 C C . GLY A 1 85 ? -10.575 14.869 -25.218 1.00 9.69 85 GLY A C 1
ATOM 620 O O . GLY A 1 85 ? -10.494 13.771 -24.632 1.00 9.71 85 GLY A O 1
ATOM 621 N N . ILE A 1 86 ? -9.828 15.903 -24.849 1.00 10.52 86 ILE A N 1
ATOM 622 C CA . ILE A 1 86 ? -8.974 15.827 -23.666 1.00 9.44 86 ILE A CA 1
ATOM 623 C C . ILE A 1 86 ? -9.824 15.544 -22.436 1.00 8.64 86 ILE A C 1
ATOM 624 O O . ILE A 1 86 ? -9.507 14.658 -21.624 1.00 9.87 86 ILE A O 1
ATOM 629 N N . LEU A 1 87 ? -10.901 16.300 -22.257 1.00 8.61 87 LEU A N 1
ATOM 630 C CA . LEU A 1 87 ? -11.760 16.074 -21.116 1.00 9.75 87 LEU A CA 1
ATOM 631 C C . LEU A 1 87 ? -12.347 14.668 -21.079 1.00 8.96 87 LEU A C 1
ATOM 632 O O . LEU A 1 87 ? -12.424 14.028 -20.020 1.00 8.70 87 LEU A O 1
ATOM 637 N N . ASN A 1 88 ? -12.799 14.200 -22.227 1.00 8.66 88 ASN A N 1
ATOM 638 C CA . ASN A 1 88 ? -13.335 12.860 -22.327 1.00 9.04 88 ASN A CA 1
ATOM 639 C C . ASN A 1 88 ? -12.327 11.786 -21.923 1.00 8.19 88 ASN A C 1
ATOM 640 O O . ASN A 1 88 ? -12.652 10.895 -21.153 1.00 10.77 88 ASN A O 1
ATOM 645 N N . GLU A 1 89 ? -11.091 11.909 -22.388 1.00 8.37 89 GLU A N 1
ATOM 646 C CA . GLU A 1 89 ? -10.097 10.930 -21.982 1.00 9.44 89 GLU A CA 1
ATOM 647 C C . GLU A 1 89 ? -9.846 10.995 -20.462 1.00 8.84 89 GLU A C 1
ATOM 648 O O . GLU A 1 89 ? -9.669 9.953 -19.802 1.00 8.53 89 GLU A O 1
ATOM 654 N N . ILE A 1 90 ? -9.855 12.197 -19.878 1.00 8.09 90 ILE A N 1
ATOM 655 C CA . ILE A 1 90 ? -9.665 12.315 -18.431 1.00 8.94 90 ILE A CA 1
ATOM 656 C C . ILE A 1 90 ? -10.798 11.589 -17.691 1.00 8.89 90 ILE A C 1
ATOM 657 O O . ILE A 1 90 ? -10.553 10.786 -16.766 1.00 8.71 90 ILE A O 1
ATOM 662 N N . LYS A 1 91 ? -12.040 11.851 -18.097 1.00 7.85 91 LYS A N 1
ATOM 663 C CA . LYS A 1 91 ? -13.182 11.232 -17.410 1.00 8.64 91 LYS A CA 1
ATOM 664 C C . LYS A 1 91 ? -13.278 9.719 -17.679 1.00 8.20 91 LYS A C 1
ATOM 665 O O . LYS A 1 91 ? -13.624 8.953 -16.762 1.00 8.70 91 LYS A O 1
ATOM 671 N N . ALA A 1 92 ? -12.932 9.265 -18.875 1.00 8.85 92 ALA A N 1
ATOM 672 C CA . ALA A 1 92 ? -12.856 7.840 -19.132 1.00 9.71 92 ALA A CA 1
ATOM 673 C C . ALA A 1 92 ? -11.814 7.161 -18.234 1.00 10.18 92 ALA A C 1
ATOM 674 O O . ALA A 1 92 ? -12.069 6.075 -17.682 1.00 10.17 92 ALA A O 1
ATOM 676 N N . ASN A 1 93 ? -10.652 7.799 -18.079 1.00 9.93 93 ASN A N 1
ATOM 677 C CA . ASN A 1 93 ? -9.636 7.252 -17.200 1.00 8.61 93 ASN A CA 1
ATOM 678 C C . ASN A 1 93 ? -10.071 7.252 -15.742 1.00 8.90 93 ASN A C 1
ATOM 679 O O . ASN A 1 93 ? -9.774 6.301 -15.009 1.00 10.38 93 ASN A O 1
ATOM 684 N N . ASP A 1 94 ? -10.794 8.280 -15.315 1.00 9.86 94 ASP A N 1
ATOM 685 C CA . ASP A 1 94 ? -11.261 8.331 -13.932 1.00 9.12 94 ASP A CA 1
ATOM 686 C C . ASP A 1 94 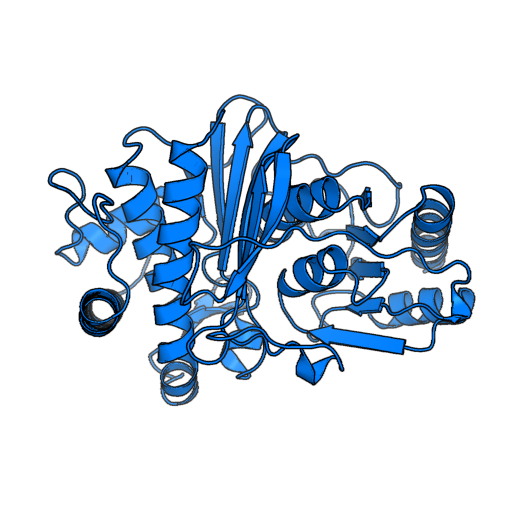? -12.166 7.141 -13.608 1.00 10.25 94 ASP A C 1
ATOM 687 O O . ASP A 1 94 ? -12.130 6.589 -12.486 1.00 11.83 94 ASP A O 1
ATOM 692 N N . GLU A 1 95 ? -12.981 6.744 -14.569 1.00 9.54 95 GLU A N 1
ATOM 693 C CA . GLU A 1 95 ? -13.939 5.657 -14.348 1.00 9.81 95 GLU A CA 1
ATOM 694 C C . GLU A 1 95 ? -13.238 4.312 -14.147 1.00 11.03 95 GLU A C 1
ATOM 695 O O . GLU A 1 95 ? -13.675 3.536 -13.302 1.00 14.60 95 GLU A O 1
ATOM 701 N N . VAL A 1 96 ? -12.145 4.053 -14.872 1.00 11.10 96 VAL A N 1
ATOM 702 C CA . VAL A 1 96 ? -11.293 2.874 -14.651 1.00 12.59 96 VAL A CA 1
ATOM 703 C C . VAL A 1 96 ? -10.485 3.006 -13.368 1.00 13.21 96 VAL A C 1
ATOM 704 O O . VAL A 1 96 ? -10.385 2.076 -12.536 1.00 13.97 96 VAL A O 1
ATOM 708 N N . TYR A 1 97 ? -9.871 4.172 -13.189 1.00 12.09 97 TYR A N 1
ATOM 709 C CA . TYR A 1 97 ? -8.935 4.401 -12.068 1.00 11.63 97 TYR A CA 1
ATOM 710 C C . TYR A 1 97 ? -9.605 4.318 -10.692 1.00 12.56 97 TYR A C 1
ATOM 711 O O . TYR A 1 97 ? -9.088 3.665 -9.783 1.00 14.92 97 TYR A O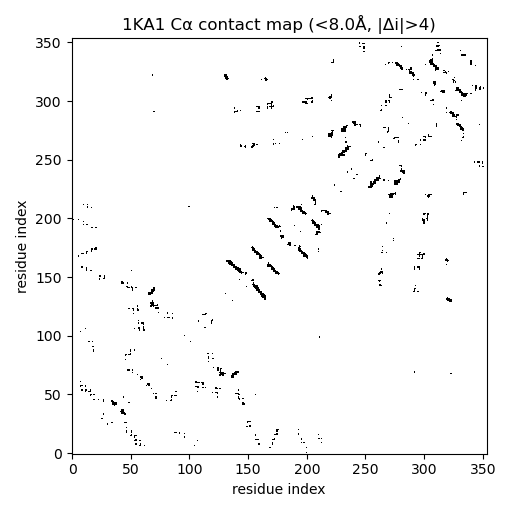 1
ATOM 720 N N . ASN A 1 98 ? -10.747 4.968 -10.525 1.00 12.83 98 ASN A N 1
ATOM 721 C CA . ASN A 1 98 ? -11.439 4.939 -9.247 1.00 15.93 98 ASN A CA 1
ATOM 722 C C . ASN A 1 98 ? -12.028 3.537 -8.902 1.00 15.70 98 ASN A C 1
ATOM 723 O O . ASN A 1 98 ? -12.188 3.200 -7.738 1.00 20.80 98 ASN A O 1
ATOM 728 N N . LYS A 1 99 ? -12.286 2.670 -9.876 1.00 18.32 99 LYS A N 1
ATOM 729 C CA . LYS A 1 99 ? -12.812 1.332 -9.519 1.00 21.60 99 LYS A CA 1
ATOM 730 C C . LYS A 1 99 ? -11.725 0.543 -8.825 1.00 20.98 99 LYS A C 1
ATOM 731 O O . LYS A 1 99 ? -11.959 -0.366 -7.995 1.00 23.58 99 LYS A O 1
ATOM 737 N N . ASN A 1 100 ? -10.517 0.827 -9.276 1.00 21.89 100 ASN A N 1
ATOM 738 C CA . ASN A 1 100 ? -9.432 -0.101 -9.131 1.00 22.47 100 ASN A CA 1
ATOM 739 C C . ASN A 1 100 ? -8.284 0.428 -8.242 1.00 22.70 100 ASN A C 1
ATOM 740 O O . ASN A 1 100 ? -7.667 -0.369 -7.545 1.00 26.39 100 ASN A O 1
ATOM 745 N N . TYR A 1 101 ? -7.981 1.738 -8.278 1.00 19.42 101 TYR A N 1
ATOM 746 C CA . TYR A 1 101 ? -6.705 2.289 -7.776 1.00 15.89 101 TYR A CA 1
ATOM 747 C C . TYR A 1 101 ? -6.875 3.534 -6.928 1.00 18.71 101 TYR A C 1
ATOM 748 O O . TYR A 1 101 ? -5.946 4.300 -6.737 1.00 24.30 101 TYR A O 1
ATOM 757 N N . LYS A 1 102 ? -8.079 3.769 -6.437 1.00 20.56 102 LYS A N 1
ATOM 758 C CA . LYS A 1 102 ? -8.362 4.948 -5.658 1.00 21.78 102 LYS A CA 1
ATOM 759 C C . LYS A 1 102 ? -7.462 4.948 -4.411 1.00 19.92 102 LYS A C 1
ATOM 760 O O . LYS A 1 102 ? -7.361 3.939 -3.759 1.00 22.08 102 LYS A O 1
ATOM 766 N N . LYS A 1 103 ? -6.861 6.076 -4.074 1.00 18.97 103 LYS A N 1
ATOM 767 C CA . LYS A 1 103 ? -6.061 6.252 -2.853 1.00 19.41 103 LYS A CA 1
ATOM 768 C C . LYS A 1 103 ? -6.892 7.044 -1.837 1.00 18.45 103 LYS A C 1
ATOM 769 O O . LYS A 1 103 ? -7.390 8.131 -2.127 1.00 19.10 103 LYS A O 1
ATOM 775 N N . ASP A 1 104 ? -7.048 6.488 -0.643 1.00 17.08 104 ASP A N 1
ATOM 776 C CA . ASP A 1 104 ? -7.774 7.161 0.423 1.00 15.50 104 ASP A CA 1
ATOM 777 C C . ASP A 1 104 ? -7.143 8.456 0.854 1.00 15.93 104 ASP A C 1
ATOM 778 O O . ASP A 1 104 ? -5.931 8.561 0.938 1.00 17.50 104 ASP A O 1
ATOM 783 N N . ASP A 1 105 ? -7.979 9.447 1.135 1.00 14.61 105 ASP A N 1
ATOM 784 C CA . ASP A 1 105 ? -7.541 10.697 1.717 1.00 18.37 105 ASP A CA 1
ATOM 785 C C . ASP A 1 105 ? -6.560 11.412 0.796 1.00 18.66 105 ASP A C 1
ATOM 786 O O . ASP A 1 105 ? -5.595 12.025 1.251 1.00 23.24 105 ASP A O 1
ATOM 791 N N . PHE A 1 106 ? -6.810 11.327 -0.508 1.00 14.08 106 PHE A N 1
ATOM 792 C CA . PHE A 1 106 ? -6.006 12.043 -1.483 1.00 12.73 106 PHE A CA 1
ATOM 793 C C . PHE A 1 106 ? -6.938 12.692 -2.498 1.00 10.83 106 PHE A C 1
ATOM 794 O O . PHE A 1 106 ? -7.794 12.042 -3.033 1.00 14.21 106 PHE A O 1
ATOM 802 N N . LEU A 1 107 ? -6.743 13.969 -2.785 1.00 10.62 107 LEU A N 1
ATOM 803 C CA . LEU A 1 107 ? -7.575 14.659 -3.754 1.00 11.15 107 LEU A CA 1
ATOM 804 C C . LEU A 1 107 ? -6.847 15.042 -5.035 1.00 9.33 107 LEU A C 1
ATOM 805 O O . LEU A 1 107 ? -5.818 15.712 -4.989 1.00 10.68 107 LEU A O 1
ATOM 810 N N . PHE A 1 108 ? -7.471 14.719 -6.161 1.00 9.34 108 PHE A N 1
ATOM 811 C CA . PHE A 1 108 ? -7.006 15.143 -7.482 1.00 8.10 108 PHE A CA 1
ATOM 812 C C . PHE A 1 108 ? -7.670 16.453 -7.946 1.00 8.93 108 PHE A C 1
ATOM 813 O O . PHE A 1 108 ? -7.151 17.128 -8.853 1.00 7.85 108 PHE A O 1
ATOM 821 N N . THR A 1 109 ? -8.822 16.771 -7.349 1.00 9.15 109 THR A N 1
ATOM 822 C CA . THR A 1 109 ? -9.615 17.941 -7.718 1.00 7.97 109 THR A CA 1
ATOM 823 C C . THR A 1 109 ? -10.256 18.441 -6.419 1.00 10.38 109 THR A C 1
ATOM 824 O O . THR A 1 109 ? -10.293 17.717 -5.426 1.00 11.88 109 THR A O 1
ATOM 828 N N . ASN A 1 110 ? -10.707 19.696 -6.422 1.00 10.43 110 ASN A N 1
ATOM 829 C CA . ASN A 1 110 ? -11.429 20.269 -5.274 1.00 11.77 110 ASN A CA 1
ATOM 830 C C . ASN A 1 110 ? -12.332 21.393 -5.730 1.00 13.99 110 ASN A C 1
ATOM 831 O O . ASN A 1 110 ? -12.578 21.564 -6.935 1.00 12.62 110 ASN A O 1
ATOM 836 N N . ASP A 1 111 ? -12.851 22.142 -4.753 1.00 14.89 111 ASP A N 1
ATOM 837 C CA . ASP A 1 111 ? -13.796 23.217 -5.055 1.00 15.71 111 ASP A CA 1
ATOM 838 C C . ASP A 1 111 ? -13.191 24.289 -5.983 1.00 14.42 111 ASP A C 1
ATOM 839 O O . ASP A 1 111 ? -13.859 24.788 -6.902 1.00 16.34 111 ASP A O 1
ATOM 844 N N . GLN A 1 112 ? -11.950 24.672 -5.734 1.00 14.41 112 GLN A N 1
ATOM 845 C CA . GLN A 1 112 ? -11.319 25.770 -6.466 1.00 12.44 112 GLN A CA 1
ATOM 846 C C . GLN A 1 112 ? -10.923 25.265 -7.880 1.00 12.56 112 GLN A C 1
ATOM 847 O O . GLN A 1 112 ? -10.988 26.027 -8.862 1.00 13.94 112 GLN A O 1
ATOM 853 N N . PHE A 1 113 ? -10.542 23.981 -7.983 1.00 10.83 113 PHE A N 1
ATOM 854 C CA . PHE A 1 113 ? -10.061 23.393 -9.241 1.00 10.59 113 PHE A CA 1
ATOM 855 C C . PHE A 1 113 ? -10.818 22.094 -9.492 1.00 11.11 113 PHE A C 1
ATOM 856 O O . PHE A 1 113 ? -10.291 21.000 -9.295 1.00 10.35 113 PHE A O 1
ATOM 864 N N . PRO A 1 114 ? -12.073 22.220 -9.932 1.00 11.78 114 PRO A N 1
ATOM 865 C CA . PRO A 1 114 ? -12.962 21.067 -10.074 1.00 12.06 114 PRO A CA 1
ATOM 866 C C . PRO A 1 114 ? -12.794 20.185 -11.312 1.00 11.40 114 PRO A C 1
ATOM 867 O O . PRO A 1 114 ? -13.291 19.052 -11.333 1.00 12.58 114 PRO A O 1
ATOM 871 N N . LEU A 1 115 ? -12.096 20.696 -12.321 1.00 10.53 115 LEU A N 1
ATOM 872 C CA . LEU A 1 115 ? -11.832 19.974 -13.557 1.00 11.73 115 LEU A CA 1
ATOM 873 C C . LEU A 1 115 ? -13.116 19.401 -14.157 1.00 12.49 115 LEU A C 1
ATOM 874 O O . LEU A 1 115 ? -13.259 18.209 -14.399 1.00 12.73 115 LEU A O 1
ATOM 879 N N . LYS A 1 116 ? -14.036 20.314 -14.452 1.00 12.87 116 LYS A N 1
ATOM 880 C CA . LYS A 1 116 ? -15.332 19.948 -15.011 1.00 14.34 116 LYS A CA 1
ATOM 881 C C . LYS A 1 116 ? -15.600 20.426 -16.435 1.00 13.98 116 LYS A C 1
ATOM 882 O O . LYS A 1 116 ? -16.266 19.738 -17.197 1.00 16.63 116 LYS A O 1
ATOM 888 N N . SER A 1 117 ? -15.097 21.594 -16.799 1.00 12.18 117 SER A N 1
ATOM 889 C CA . SER A 1 117 ? -15.475 22.247 -18.067 1.00 12.65 117 SER A CA 1
ATOM 890 C C . SER A 1 117 ? -14.304 22.363 -19.034 1.00 13.46 117 SER A C 1
ATOM 891 O O . SER A 1 117 ? -13.151 22.179 -18.645 1.00 12.69 117 SER A O 1
ATOM 894 N N . LEU A 1 118 ? -14.594 22.699 -20.290 1.00 13.00 118 LEU A N 1
ATOM 895 C CA . LEU A 1 118 ? -13.537 22.960 -21.268 1.00 12.90 118 LEU A CA 1
ATOM 896 C C . LEU A 1 118 ? -12.663 24.114 -20.811 1.00 12.57 118 LEU A C 1
ATOM 897 O O . LEU A 1 118 ? -11.428 24.110 -20.982 1.00 13.54 118 LEU A O 1
ATOM 902 N N . GLU A 1 119 ? -13.266 25.117 -20.211 1.00 13.78 119 GLU A N 1
ATOM 903 C CA . GLU A 1 119 ? -12.532 26.247 -19.736 1.00 15.25 119 GLU A CA 1
ATOM 904 C C . GLU A 1 119 ? -11.570 25.866 -18.577 1.00 13.33 119 GLU A C 1
ATOM 905 O O . GLU A 1 119 ? -10.438 26.379 -18.498 1.00 12.55 119 GLU A O 1
ATOM 911 N N . ASP A 1 120 ? -11.996 24.946 -17.709 1.00 11.88 120 ASP A N 1
ATOM 912 C CA . ASP A 1 120 ? -11.121 24.461 -16.635 1.00 11.72 120 ASP A CA 1
ATOM 913 C C . ASP A 1 120 ? -9.876 23.819 -17.252 1.00 11.29 120 ASP A C 1
ATOM 914 O O . ASP A 1 120 ? -8.749 24.027 -16.803 1.00 11.29 120 ASP A O 1
ATOM 919 N N . VAL A 1 121 ? -10.082 22.987 -18.264 1.00 10.10 121 VAL A N 1
ATOM 920 C CA . VAL A 1 121 ? -8.965 22.325 -18.921 1.00 10.20 121 VAL A CA 1
ATOM 921 C C . VAL A 1 121 ? -7.938 23.305 -19.456 1.00 10.46 121 VAL A C 1
ATOM 922 O O . VAL A 1 121 ? -6.712 23.168 -19.243 1.00 10.57 121 VAL A O 1
ATOM 926 N N . ARG A 1 122 ? -8.423 24.293 -20.181 1.00 11.51 122 ARG A N 1
ATOM 927 C CA . ARG A 1 122 ? -7.532 25.292 -20.739 1.00 11.15 122 ARG A CA 1
ATOM 928 C C . ARG A 1 122 ? -6.743 26.032 -19.650 1.00 11.22 122 ARG A C 1
ATOM 929 O O . ARG A 1 122 ? -5.549 26.194 -19.744 1.00 10.90 122 ARG A O 1
ATOM 937 N N . GLN A 1 123 ? -7.430 26.473 -18.602 1.00 11.84 123 GLN A N 1
ATOM 938 C CA . GLN A 1 123 ? -6.794 27.198 -17.507 1.00 11.71 123 GLN A CA 1
ATOM 939 C C . GLN A 1 123 ? -5.712 26.364 -16.821 1.00 9.73 123 GLN A C 1
ATOM 940 O O . GLN A 1 123 ? -4.628 26.861 -16.543 1.00 10.70 123 GLN A O 1
ATOM 946 N N . ILE A 1 124 ? -6.031 25.098 -16.557 1.00 9.41 124 ILE A N 1
ATOM 947 C CA . ILE A 1 124 ? -5.075 24.227 -15.892 1.00 9.44 124 ILE A CA 1
ATOM 948 C C . ILE A 1 124 ? -3.825 23.963 -16.748 1.00 9.47 124 ILE A C 1
ATOM 949 O O . ILE A 1 124 ? -2.708 24.034 -16.237 1.00 9.46 124 ILE A O 1
ATOM 954 N N . ILE A 1 125 ? -4.014 23.664 -18.037 1.00 9.00 125 ILE A N 1
ATOM 955 C CA . ILE A 1 125 ? -2.861 23.471 -18.885 1.00 8.61 125 ILE A CA 1
ATOM 956 C C . ILE A 1 125 ? -1.943 24.697 -18.797 1.00 8.66 125 ILE A C 1
ATOM 957 O O . ILE A 1 125 ? -0.693 24.577 -18.683 1.00 9.44 125 ILE A O 1
ATOM 962 N N . ASP A 1 126 ? -2.559 25.870 -18.861 1.00 9.67 126 ASP A N 1
ATOM 963 C CA . ASP A 1 126 ? -1.788 27.102 -18.955 1.00 10.59 126 ASP A CA 1
ATOM 964 C C .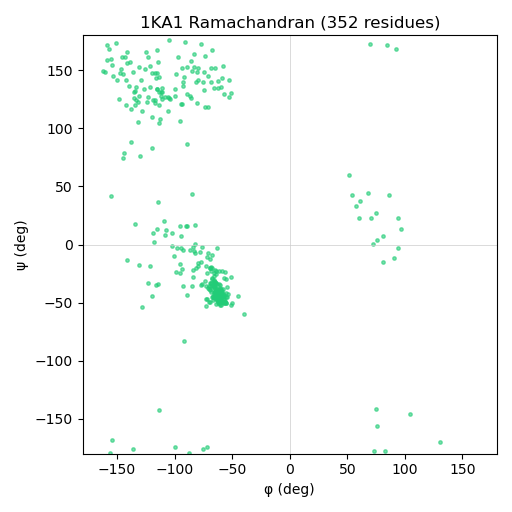 ASP A 1 126 ? -1.179 27.577 -17.644 1.00 10.33 126 ASP A C 1
ATOM 965 O O . ASP A 1 126 ? -0.374 28.507 -17.649 1.00 11.55 126 ASP A O 1
ATOM 970 N N . PHE A 1 127 ? -1.504 26.916 -16.529 1.00 9.11 127 PHE A N 1
ATOM 971 C CA . PHE A 1 127 ? -0.740 27.109 -15.305 1.00 10.11 127 PHE A CA 1
ATOM 972 C C . PHE A 1 127 ? 0.679 26.540 -15.464 1.00 10.06 127 PHE A C 1
ATOM 973 O O . PHE A 1 127 ? 1.512 26.749 -14.579 1.00 11.32 127 PHE A O 1
ATOM 981 N N . GLY A 1 128 ? 0.987 25.816 -16.542 1.00 9.09 128 GLY A N 1
ATOM 982 C CA . GLY A 1 128 ? 2.351 25.405 -16.790 1.00 8.93 128 GLY A CA 1
ATOM 983 C C . GLY A 1 128 ? 3.237 26.451 -17.464 1.00 8.62 128 GLY A C 1
ATOM 984 O O . GLY A 1 128 ? 4.343 26.129 -17.921 1.00 9.68 128 GLY A O 1
ATOM 985 N N . ASN A 1 129 ? 2.819 27.714 -17.451 1.00 8.98 129 ASN A N 1
ATOM 986 C CA . ASN A 1 129 ? 3.554 28.759 -18.189 1.00 9.41 129 ASN A CA 1
ATOM 987 C C . ASN A 1 129 ? 4.665 29.494 -17.427 1.00 8.72 129 ASN A C 1
ATOM 988 O O . ASN A 1 129 ? 5.192 30.516 -17.903 1.00 11.42 129 ASN A O 1
ATOM 993 N N . TYR A 1 130 ? 5.110 28.963 -16.301 1.00 8.23 130 TYR A N 1
ATOM 994 C CA . TYR A 1 130 ? 6.214 29.563 -15.554 1.00 8.69 130 TYR A CA 1
ATOM 995 C C . TYR A 1 130 ? 7.521 29.403 -16.363 1.00 8.20 130 TYR A C 1
ATOM 996 O O . TYR A 1 130 ? 7.680 28.426 -17.102 1.00 9.08 130 TYR A O 1
ATOM 1005 N N . GLU A 1 131 ? 8.456 30.331 -16.164 1.00 9.02 131 GLU A N 1
ATOM 1006 C CA . GLU A 1 131 ? 9.723 30.297 -16.868 1.00 8.99 131 GLU A CA 1
ATOM 1007 C C . GLU A 1 131 ? 10.899 29.917 -15.987 1.00 10.26 131 GLU A C 1
ATOM 1008 O O . GLU A 1 131 ? 12.034 29.920 -16.446 1.00 11.31 131 GLU A O 1
ATOM 1014 N N . GLY A 1 132 ? 10.620 29.506 -14.764 1.00 9.16 132 GLY A N 1
ATOM 1015 C CA . GLY A 1 132 ? 11.660 28.982 -13.918 1.00 9.23 132 GLY A CA 1
ATOM 1016 C C . GLY A 1 132 ? 12.584 30.044 -13.316 1.00 9.66 132 GLY A C 1
ATOM 1017 O O . GLY A 1 132 ? 12.204 31.214 -13.232 1.00 13.76 132 GLY A O 1
ATOM 1018 N N . GLY A 1 133 ? 13.796 29.638 -12.957 1.00 10.58 133 GLY A N 1
ATOM 1019 C CA . GLY A 1 133 ? 14.815 30.560 -12.479 1.00 12.08 133 GLY A CA 1
ATOM 1020 C C . GLY A 1 133 ? 15.496 30.167 -11.186 1.00 11.78 133 GLY A C 1
ATOM 1021 O O . GLY A 1 133 ? 15.314 29.061 -10.666 1.00 12.03 133 GLY A O 1
ATOM 1022 N N . ARG A 1 134 ? 16.270 31.101 -10.649 1.00 10.72 134 ARG A N 1
ATOM 1023 C CA . ARG A 1 134 ? 17.317 30.767 -9.681 1.00 12.76 134 ARG A CA 1
ATOM 1024 C C . ARG A 1 134 ? 16.840 30.626 -8.217 1.00 12.09 134 ARG A C 1
ATOM 1025 O O . ARG A 1 134 ? 17.459 29.909 -7.423 1.00 13.01 134 ARG A O 1
ATOM 1033 N N . LYS A 1 135 ? 15.769 31.326 -7.877 1.00 11.89 135 LYS A N 1
ATOM 1034 C CA . LYS A 1 135 ? 15.261 31.422 -6.523 1.00 13.03 135 LYS A CA 1
ATOM 1035 C C . LYS A 1 135 ? 13.889 30.791 -6.388 1.00 12.10 135 LYS A C 1
ATOM 1036 O O . LYS A 1 135 ? 13.038 30.839 -7.294 1.00 13.21 135 LYS A O 1
ATOM 1042 N N . GLY A 1 136 ? 13.638 30.236 -5.219 1.00 11.36 136 GLY A N 1
ATOM 1043 C CA . GLY A 1 136 ? 12.306 29.777 -4.876 1.00 10.44 136 GLY A CA 1
ATOM 1044 C C . GLY A 1 136 ? 11.956 28.384 -5.423 1.00 10.18 136 GLY A C 1
ATOM 1045 O O . GLY A 1 136 ? 12.747 27.694 -6.052 1.00 10.54 136 GLY A O 1
ATOM 1046 N N . ARG A 1 137 ? 10.729 27.996 -5.139 1.00 10.65 137 ARG A N 1
ATOM 1047 C CA . ARG A 1 137 ? 10.179 26.674 -5.416 1.00 9.23 137 ARG A CA 1
ATOM 1048 C C . ARG A 1 137 ? 9.319 26.656 -6.690 1.00 10.48 137 ARG A C 1
ATOM 1049 O O . ARG A 1 137 ? 8.458 27.533 -6.855 1.00 10.43 137 ARG A O 1
ATOM 1057 N N . PHE A 1 138 ? 9.518 25.652 -7.568 1.00 7.82 138 PHE A N 1
ATOM 1058 C CA . PHE A 1 138 ? 8.587 25.430 -8.673 1.00 7.05 138 PHE A CA 1
ATOM 1059 C C . PHE A 1 138 ? 8.613 23.971 -9.125 1.00 7.31 138 PHE A C 1
ATOM 1060 O O . PHE A 1 138 ? 9.625 23.288 -8.961 1.00 7.79 138 PHE A O 1
ATOM 1068 N N . TRP A 1 139 ? 7.492 23.548 -9.713 1.00 6.89 139 TRP A N 1
ATOM 1069 C CA . TRP A 1 139 ? 7.383 22.210 -10.273 1.00 6.70 139 TRP A CA 1
ATOM 1070 C C . TRP A 1 139 ? 7.839 22.243 -11.723 1.00 7.50 139 TRP A C 1
ATOM 1071 O O . TRP A 1 139 ? 7.672 23.253 -12.398 1.00 8.19 139 TRP A O 1
ATOM 1082 N N . CYS A 1 140 ? 8.336 21.113 -12.199 1.00 7.76 140 CYS A N 1
ATOM 1083 C CA . CYS A 1 140 ? 8.866 21.003 -13.541 1.00 7.65 140 CYS A CA 1
ATOM 1084 C C . CYS A 1 140 ? 8.301 19.706 -14.144 1.00 7.52 140 CYS A C 1
ATOM 1085 O O . CYS A 1 140 ? 8.527 18.634 -13.598 1.00 9.60 140 CYS A O 1
ATOM 1088 N N . LEU A 1 141 ? 7.563 19.822 -15.259 1.00 7.34 141 LEU A N 1
ATOM 1089 C CA . LEU A 1 141 ? 6.711 18.766 -15.799 1.00 7.09 141 LEU A CA 1
ATOM 1090 C C . LEU A 1 141 ? 6.875 18.546 -17.304 1.00 6.75 141 LEU A C 1
ATOM 1091 O O . LEU A 1 141 ? 6.691 19.465 -18.095 1.00 8.09 141 LEU A O 1
ATOM 1096 N N . ASP A 1 142 ? 7.180 17.295 -17.662 1.00 6.28 142 ASP A N 1
ATOM 1097 C CA . ASP A 1 142 ? 7.017 16.810 -19.015 1.00 6.63 142 ASP A CA 1
ATOM 1098 C C . ASP A 1 142 ? 5.920 15.751 -18.989 1.00 6.22 142 ASP A C 1
ATOM 1099 O O . ASP A 1 142 ? 6.156 14.646 -18.466 1.00 7.08 142 ASP A O 1
ATOM 1104 N N . PRO A 1 143 ? 4.715 16.081 -19.473 1.00 6.18 143 PRO A N 1
ATOM 1105 C CA . PRO A 1 143 ? 3.594 15.171 -19.267 1.00 6.93 143 PRO A CA 1
ATOM 1106 C C . PRO A 1 143 ? 3.718 13.854 -20.054 1.00 7.29 143 PRO A C 1
ATOM 1107 O O . PRO A 1 143 ? 3.355 12.808 -19.509 1.00 7.57 143 PRO A O 1
ATOM 1111 N N . ILE A 1 144 ? 4.273 13.894 -21.272 1.00 6.68 144 ILE A N 1
ATOM 1112 C CA . ILE A 1 144 ? 4.772 12.710 -21.961 1.00 6.55 144 ILE A CA 1
ATOM 1113 C C . ILE A 1 144 ? 6.167 12.995 -22.491 1.00 5.63 144 ILE A C 1
ATOM 1114 O O . ILE A 1 144 ? 6.295 13.790 -23.446 1.00 7.40 144 ILE A O 1
ATOM 1119 N N . ASP A 1 145 ? 7.182 12.422 -21.817 1.00 7.17 145 ASP A N 1
ATOM 1120 C CA . ASP A 1 145 ? 8.543 12.519 -22.316 1.00 8.09 145 ASP A CA 1
ATOM 1121 C C . ASP A 1 145 ? 8.725 11.371 -23.282 1.00 7.50 145 ASP A C 1
ATOM 1122 O O . ASP A 1 145 ? 8.433 10.229 -22.966 1.00 7.64 145 ASP A O 1
ATOM 1127 N N . GLY A 1 146 ? 9.186 11.640 -24.493 1.00 8.57 146 GLY A N 1
ATOM 1128 C CA . GLY A 1 146 ? 9.267 10.607 -25.499 1.00 7.99 146 GLY A CA 1
ATOM 1129 C C . GLY A 1 146 ? 7.957 10.418 -26.290 1.00 8.02 146 GLY A C 1
ATOM 1130 O O . GLY A 1 146 ? 7.570 9.298 -26.561 1.00 9.21 146 GLY A O 1
ATOM 1131 N N . THR A 1 147 ? 7.280 11.502 -26.683 1.00 9.06 147 THR A N 1
ATOM 1132 C CA . THR A 1 147 ? 6.053 11.394 -27.482 1.00 8.98 147 THR A CA 1
ATOM 1133 C C . THR A 1 147 ? 6.273 10.558 -28.757 1.00 9.06 147 THR A C 1
ATOM 1134 O O . THR A 1 147 ? 5.383 9.829 -29.163 1.00 9.97 147 THR A O 1
ATOM 1138 N N . LYS A 1 148 ? 7.431 10.656 -29.393 1.00 9.54 148 LYS A N 1
ATOM 1139 C CA . LYS A 1 148 ? 7.681 9.826 -30.573 1.00 9.79 148 LYS A CA 1
ATOM 1140 C C . LYS A 1 148 ? 7.750 8.334 -30.232 1.00 9.42 148 LYS A C 1
ATOM 1141 O O . LYS A 1 148 ? 7.329 7.476 -31.025 1.00 12.24 148 LYS A O 1
ATOM 1147 N N . GLY A 1 149 ? 8.278 8.013 -29.050 1.00 9.62 149 GLY A N 1
ATOM 1148 C CA . GLY A 1 149 ? 8.223 6.647 -28.538 1.00 8.93 149 GLY A CA 1
ATOM 1149 C C . GLY A 1 149 ? 6.805 6.167 -28.214 1.00 8.83 149 GLY A C 1
ATOM 1150 O O . GLY A 1 149 ? 6.392 5.036 -28.515 1.00 9.68 149 GLY A O 1
ATOM 1151 N N . PHE A 1 150 ? 6.046 7.037 -27.566 1.00 7.96 150 PHE A N 1
ATOM 1152 C CA . PHE A 1 150 ? 4.616 6.824 -27.292 1.00 8.47 150 PHE A CA 1
ATOM 1153 C C . PHE A 1 150 ? 3.891 6.440 -28.579 1.00 10.84 150 PHE A C 1
ATOM 1154 O O . PHE A 1 150 ? 3.186 5.398 -28.635 1.00 11.37 150 PHE A O 1
ATOM 1162 N N . LEU A 1 151 ? 4.086 7.267 -29.606 1.00 10.17 151 LEU A N 1
ATOM 1163 C CA . LEU A 1 151 ? 3.429 7.033 -30.891 1.00 12.27 151 LEU A CA 1
ATOM 1164 C C . LEU A 1 151 ? 3.905 5.784 -31.624 1.00 13.89 151 LEU A C 1
ATOM 1165 O O . LEU A 1 151 ? 3.137 5.186 -32.405 1.00 17.11 151 LEU A O 1
ATOM 1170 N N . ARG A 1 152 ? 5.164 5.404 -31.392 1.00 12.35 152 ARG A N 1
ATOM 1171 C CA . ARG A 1 152 ? 5.698 4.145 -31.957 1.00 12.41 152 ARG A CA 1
ATOM 1172 C C . ARG A 1 152 ? 5.210 2.874 -31.213 1.00 14.00 152 ARG A C 1
ATOM 1173 O O . ARG A 1 152 ? 5.564 1.748 -31.596 1.00 15.11 152 ARG A O 1
ATOM 1181 N N . GLY A 1 153 ? 4.423 3.028 -30.145 1.00 11.85 153 GLY A N 1
ATOM 1182 C CA . GLY A 1 153 ? 4.055 1.909 -29.289 1.00 13.11 153 GLY A CA 1
ATOM 1183 C C . GLY A 1 153 ? 5.186 1.360 -28.431 1.00 12.59 153 GLY A C 1
ATOM 1184 O O . GLY A 1 153 ? 5.112 0.234 -27.946 1.00 15.21 153 GLY A O 1
ATOM 1185 N N . GLU A 1 154 ? 6.202 2.185 -28.189 1.00 10.31 154 GLU A N 1
ATOM 1186 C CA . GLU A 1 154 ? 7.380 1.761 -27.463 1.00 10.27 154 GLU A CA 1
ATOM 1187 C C . GLU A 1 154 ? 7.481 2.496 -26.103 1.00 9.51 154 GLU A C 1
ATOM 1188 O O . GLU A 1 154 ? 6.449 2.690 -25.424 1.00 11.08 154 GLU A O 1
ATOM 1194 N N . GLN A 1 155 ? 8.664 2.874 -25.649 1.00 7.91 155 GLN A N 1
ATOM 1195 C CA . GLN A 1 155 ? 8.795 3.489 -24.336 1.00 7.89 155 GLN A CA 1
ATOM 1196 C C . GLN A 1 155 ? 8.536 4.990 -24.357 1.00 7.19 155 GLN A C 1
ATOM 1197 O O . GLN A 1 155 ? 8.814 5.715 -25.325 1.00 7.81 155 GLN A O 1
ATOM 1203 N N . PHE A 1 156 ? 8.028 5.439 -23.218 1.00 7.29 156 PHE A N 1
ATOM 1204 C CA . PHE A 1 156 ? 7.825 6.844 -22.914 1.00 6.15 156 PHE A CA 1
ATOM 1205 C C . PHE A 1 156 ? 7.755 6.989 -21.368 1.00 5.97 156 PHE A C 1
ATOM 1206 O O . PHE A 1 156 ? 7.710 5.973 -20.653 1.00 6.69 156 PHE A O 1
ATOM 1214 N N . ALA A 1 157 ? 7.746 8.218 -20.850 1.00 6.77 157 ALA A N 1
ATOM 1215 C CA . ALA A 1 157 ? 7.719 8.428 -19.410 1.00 6.51 157 ALA A CA 1
ATOM 1216 C C . ALA A 1 157 ? 6.918 9.680 -19.063 1.00 7.86 157 ALA A C 1
ATOM 1217 O O . ALA A 1 157 ? 6.807 10.600 -19.853 1.00 13.45 157 ALA A O 1
ATOM 1219 N N . VAL A 1 158 ? 6.310 9.693 -17.892 1.00 6.49 158 VAL A N 1
ATOM 1220 C CA . VAL A 1 158 ? 5.565 10.818 -17.315 1.00 6.11 158 VAL A CA 1
ATOM 1221 C C . VAL A 1 158 ? 6.447 11.402 -16.206 1.00 6.25 158 VAL A C 1
ATOM 1222 O O . VAL A 1 158 ? 6.769 10.674 -15.267 1.00 6.48 158 VAL A O 1
ATOM 1226 N N . CYS A 1 159 ? 6.927 12.643 -16.348 1.00 5.59 159 CYS A N 1
ATOM 1227 C CA . CYS A 1 159 ? 8.053 13.130 -15.518 1.00 6.58 159 CYS A CA 1
ATOM 1228 C C . CYS A 1 159 ? 7.722 14.402 -14.756 1.00 6.94 159 CYS A C 1
ATOM 1229 O O . CYS A 1 159 ? 7.388 15.425 -15.358 1.00 9.03 159 CYS A O 1
ATOM 1232 N N . LEU A 1 160 ? 7.856 14.345 -13.436 1.00 6.04 160 LEU A N 1
ATOM 1233 C CA . LEU A 1 160 ? 7.553 15.481 -12.560 1.00 6.55 160 LEU A CA 1
ATOM 1234 C C . LEU A 1 160 ? 8.680 15.665 -11.551 1.00 6.86 160 LEU A C 1
ATOM 1235 O O . LEU A 1 160 ? 9.167 14.715 -10.957 1.00 7.59 160 LEU A O 1
ATOM 1240 N N . ALA A 1 161 ? 9.088 16.917 -11.362 1.00 6.84 161 ALA A N 1
ATOM 1241 C CA . ALA A 1 161 ? 10.141 17.256 -10.407 1.00 5.93 161 ALA A CA 1
ATOM 1242 C C . ALA A 1 161 ? 9.776 18.524 -9.649 1.00 6.38 161 ALA A C 1
ATOM 1243 O O . ALA A 1 161 ? 8.958 19.332 -10.151 1.00 7.34 161 ALA A O 1
ATOM 1245 N N . LEU A 1 162 ? 10.372 18.696 -8.464 1.00 6.60 162 LEU A N 1
ATOM 1246 C CA . LEU A 1 162 ? 10.283 19.921 -7.700 1.00 6.70 162 LEU A CA 1
ATOM 1247 C C . LEU A 1 162 ? 11.692 20.512 -7.570 1.00 7.12 162 LEU A C 1
ATOM 1248 O O . LEU A 1 162 ? 12.614 19.836 -7.094 1.00 8.23 162 LEU A O 1
ATOM 1253 N N . ILE A 1 163 ? 11.838 21.765 -7.991 1.00 7.93 163 ILE A N 1
ATOM 1254 C CA . ILE A 1 163 ? 13.106 22.500 -7.927 1.00 8.68 163 ILE A CA 1
ATOM 1255 C C . ILE A 1 163 ? 12.954 23.599 -6.873 1.00 9.76 163 ILE A C 1
ATOM 1256 O O . ILE A 1 163 ? 11.909 24.253 -6.823 1.00 9.95 163 ILE A O 1
ATOM 1261 N N . VAL A 1 164 ? 13.971 23.737 -6.014 1.00 8.48 164 VAL A N 1
ATOM 1262 C CA . VAL A 1 164 ? 14.005 24.798 -4.990 1.00 9.77 164 VAL A CA 1
ATOM 1263 C C . VAL A 1 164 ? 15.388 25.452 -5.063 1.00 10.16 164 VAL A C 1
ATOM 1264 O O . VAL A 1 164 ? 16.409 24.768 -4.961 1.00 10.08 164 VAL A O 1
ATOM 1268 N N . ASP A 1 165 ? 15.404 26.762 -5.289 1.00 10.11 165 ASP A N 1
ATOM 1269 C CA . ASP A 1 165 ? 16.644 27.505 -5.350 1.00 11.29 165 ASP A CA 1
ATOM 1270 C C . ASP A 1 165 ? 17.600 26.890 -6.356 1.00 10.46 165 ASP A C 1
ATOM 1271 O O . ASP A 1 165 ? 18.812 26.821 -6.133 1.00 12.34 165 ASP A O 1
ATOM 1276 N N . GLY A 1 166 ? 17.036 26.512 -7.500 1.00 9.58 166 GLY A N 1
ATOM 1277 C CA . GLY A 1 166 ? 17.780 26.015 -8.639 1.00 10.95 166 GLY A CA 1
ATOM 1278 C C . GLY A 1 166 ? 18.294 24.590 -8.545 1.00 10.05 166 GLY A C 1
ATOM 1279 O O . GLY A 1 166 ? 19.004 24.140 -9.443 1.00 12.47 166 GLY A O 1
ATOM 1280 N N . VAL A 1 167 ? 17.945 23.907 -7.460 1.00 9.53 167 VAL A N 1
ATOM 1281 C CA . VAL A 1 167 ? 18.373 22.538 -7.234 1.00 10.68 167 VAL A CA 1
ATOM 1282 C C . VAL A 1 167 ? 17.159 21.570 -7.236 1.00 8.70 167 VAL A C 1
ATOM 1283 O O . VAL A 1 167 ? 16.150 21.823 -6.592 1.00 9.21 167 VAL A O 1
ATOM 1287 N N . VAL A 1 168 ? 17.265 20.447 -7.946 1.00 8.58 168 VAL A N 1
ATOM 1288 C CA . VAL A 1 168 ? 16.192 19.468 -7.945 1.00 7.88 168 VAL A CA 1
ATOM 1289 C C . VAL A 1 168 ? 16.124 18.768 -6.572 1.00 8.20 168 VAL A C 1
ATOM 1290 O O . VAL A 1 168 ? 17.067 18.071 -6.160 1.00 10.46 168 VAL A O 1
ATOM 1294 N N . GLN A 1 169 ? 14.988 18.926 -5.885 1.00 8.19 169 GLN A N 1
ATOM 1295 C CA . GLN A 1 169 ? 14.803 18.292 -4.581 1.00 9.01 169 GLN A CA 1
ATOM 1296 C C . GLN A 1 169 ? 14.005 17.000 -4.602 1.00 8.48 169 GLN A C 1
ATOM 1297 O O . GLN A 1 169 ? 14.087 16.201 -3.654 1.00 8.10 169 GLN A O 1
ATOM 1303 N N . LEU A 1 170 ? 13.162 16.826 -5.624 1.00 8.53 170 LEU A N 1
ATOM 1304 C CA . LEU A 1 170 ? 12.249 15.711 -5.671 1.00 7.67 170 LEU A CA 1
ATOM 1305 C C . LEU A 1 170 ? 12.015 15.357 -7.147 1.00 6.66 170 LEU A C 1
ATOM 1306 O O . LEU A 1 170 ? 11.856 16.279 -7.968 1.00 7.26 170 LEU A O 1
ATOM 1311 N N . GLY A 1 171 ? 11.927 14.054 -7.429 1.00 6.41 171 GLY A N 1
ATOM 1312 C CA . GLY A 1 171 ? 11.645 13.585 -8.778 1.00 5.92 171 GLY A CA 1
ATOM 1313 C C . GLY A 1 171 ? 10.783 12.339 -8.788 1.00 6.84 171 GLY A C 1
ATOM 1314 O O . GLY A 1 171 ? 10.863 11.497 -7.878 1.00 6.95 171 GLY A O 1
ATOM 1315 N N . CYS A 1 172 ? 9.914 12.196 -9.805 1.00 6.42 172 CYS A N 1
ATOM 1316 C CA . CYS A 1 172 ? 9.009 11.064 -9.929 1.00 5.35 172 CYS A CA 1
ATOM 1317 C C . CYS A 1 172 ? 8.833 10.839 -11.419 1.00 5.96 172 CYS A C 1
ATOM 1318 O O . CYS A 1 172 ? 8.419 11.771 -12.166 1.00 7.73 172 CYS A O 1
ATOM 1321 N N . ILE A 1 173 ? 9.107 9.613 -11.834 1.00 5.75 173 ILE A N 1
ATOM 1322 C CA . ILE A 1 173 ? 9.059 9.224 -13.247 1.00 5.25 173 ILE A CA 1
ATOM 1323 C C . ILE A 1 173 ? 8.191 7.986 -13.366 1.00 5.67 173 ILE A C 1
ATOM 1324 O O . ILE A 1 173 ? 8.529 6.910 -12.824 1.00 6.35 173 ILE A O 1
ATOM 1329 N N . GLY A 1 174 ? 7.052 8.132 -14.064 1.00 5.97 174 GLY A N 1
ATOM 1330 C CA . GLY A 1 174 ? 6.241 6.981 -14.443 1.00 6.76 174 GLY A CA 1
ATOM 1331 C C . GLY A 1 174 ? 6.678 6.415 -15.780 1.00 5.09 174 GLY A C 1
ATOM 1332 O O . GLY A 1 174 ? 6.776 7.169 -16.734 1.00 6.58 174 GLY A O 1
ATOM 1333 N N . CYS A 1 175 ? 6.897 5.114 -15.835 1.00 6.43 175 CYS A N 1
ATOM 1334 C CA . CYS A 1 175 ? 7.317 4.409 -17.076 1.00 6.75 175 CYS A CA 1
ATOM 1335 C C . CYS A 1 175 ? 6.227 3.360 -17.411 1.00 6.89 175 CYS A C 1
ATOM 1336 O O . CYS A 1 175 ? 6.325 2.207 -16.951 1.00 8.00 175 CYS A O 1
ATOM 1339 N N . PRO A 1 176 ? 5.152 3.786 -18.079 1.00 7.36 176 PRO A N 1
ATOM 1340 C CA . PRO A 1 176 ? 3.951 2.963 -18.131 1.00 8.20 176 PRO A CA 1
ATOM 1341 C C . PRO A 1 176 ? 4.024 1.696 -18.932 1.00 9.74 176 PRO A C 1
ATOM 1342 O O . PRO A 1 176 ? 3.234 0.796 -18.682 1.00 12.62 176 PRO A O 1
ATOM 1346 N N . ASN A 1 177 ? 4.983 1.621 -19.842 1.00 9.25 177 ASN A N 1
ATOM 1347 C CA . ASN A 1 177 ? 5.107 0.501 -20.785 1.00 11.00 177 ASN A CA 1
ATOM 1348 C C . ASN A 1 177 ? 6.413 -0.261 -20.515 1.00 10.53 177 ASN A C 1
ATOM 1349 O O . ASN A 1 177 ? 6.833 -1.087 -21.326 1.00 13.72 177 ASN A O 1
ATOM 1354 N N . LEU A 1 178 ? 7.067 -0.005 -19.378 1.00 10.10 178 LEU A N 1
ATOM 1355 C CA . LEU A 1 178 ? 8.373 -0.602 -19.094 1.00 11.04 178 LEU A CA 1
ATOM 1356 C C . LEU A 1 178 ? 8.280 -2.050 -18.567 1.00 11.69 178 LEU A C 1
ATOM 1357 O O . LEU A 1 178 ? 7.613 -2.293 -17.582 1.00 14.72 178 LEU A O 1
ATOM 1362 N N . VAL A 1 179 ? 8.899 -3.008 -19.248 1.00 11.49 179 VAL A N 1
ATOM 1363 C CA . VAL A 1 179 ? 8.943 -4.414 -18.845 1.00 11.84 179 VAL A CA 1
ATOM 1364 C C . VAL A 1 179 ? 10.403 -4.805 -18.635 1.00 11.61 179 VAL A C 1
ATOM 1365 O O . VAL A 1 179 ? 11.183 -4.833 -19.589 1.00 13.47 179 VAL A O 1
ATOM 1369 N N . LEU A 1 180 ? 10.792 -5.025 -17.387 1.00 10.24 180 LEU A N 1
ATOM 1370 C CA . LEU A 1 180 ? 12.185 -5.209 -17.043 1.00 12.84 180 LEU A CA 1
ATOM 1371 C C . LEU A 1 180 ? 12.773 -6.500 -17.662 1.00 14.13 180 LEU A C 1
ATOM 1372 O O . LEU A 1 180 ? 13.984 -6.579 -17.951 1.00 15.85 180 LEU A O 1
ATOM 1377 N N . SER A 1 181 ? 11.920 -7.488 -17.913 1.00 14.64 181 SER A N 1
ATOM 1378 C CA . SER A 1 181 ? 12.409 -8.738 -18.458 1.00 16.42 181 SER A CA 1
ATOM 1379 C C . SER A 1 181 ? 12.891 -8.511 -19.895 1.00 17.17 181 SER A C 1
ATOM 1380 O O . SER A 1 181 ? 13.629 -9.338 -20.456 1.00 20.48 181 SER A O 1
ATOM 1383 N N . SER A 1 182 ? 12.451 -7.425 -20.513 1.00 18.01 182 SER A N 1
ATOM 1384 C CA . SER A 1 182 ? 12.956 -7.050 -21.841 1.00 19.61 182 SER A CA 1
ATOM 1385 C C . SER A 1 182 ? 14.448 -6.766 -21.857 1.00 20.43 182 SER A C 1
ATOM 1386 O O . SER A 1 182 ? 15.099 -6.859 -22.929 1.00 22.14 182 SER A O 1
ATOM 1389 N N . TYR A 1 183 ? 14.988 -6.435 -20.683 1.00 19.16 183 TYR A N 1
ATOM 1390 C CA . TYR A 1 183 ? 16.379 -6.020 -20.532 1.00 23.40 183 TYR A CA 1
ATOM 1391 C C . TYR A 1 183 ? 17.071 -7.211 -19.848 1.00 24.63 183 TYR A C 1
ATOM 1392 O O . TYR A 1 183 ? 18.197 -7.110 -19.377 1.00 28.16 183 TYR A O 1
ATOM 1401 N N . GLY A 1 184 ? 16.392 -8.361 -19.803 1.00 23.42 184 GLY A N 1
ATOM 1402 C CA . GLY A 1 184 ? 16.956 -9.541 -19.160 1.00 22.30 184 GLY A CA 1
ATOM 1403 C C . GLY A 1 184 ? 16.821 -9.566 -17.630 1.00 21.82 184 GLY A C 1
ATOM 1404 O O . GLY A 1 184 ? 17.378 -10.464 -16.991 1.00 21.59 184 GLY A O 1
ATOM 1405 N N . ALA A 1 185 ? 16.077 -8.606 -17.052 1.00 19.09 185 ALA A N 1
ATOM 1406 C CA . ALA A 1 185 ? 15.937 -8.424 -15.577 1.00 19.02 185 ALA A CA 1
ATOM 1407 C C . ALA A 1 185 ? 14.540 -8.920 -15.007 1.00 16.61 185 ALA A C 1
ATOM 1408 O O . ALA A 1 185 ? 13.703 -9.318 -15.814 1.00 20.78 185 ALA A O 1
ATOM 1410 N N . GLN A 1 186 ? 14.287 -8.898 -13.679 1.00 15.12 186 GLN A N 1
ATOM 1411 C CA . GLN A 1 186 ? 13.017 -9.460 -13.100 1.00 13.36 186 GLN A CA 1
ATOM 1412 C C . GLN A 1 186 ? 11.905 -8.412 -12.938 1.00 12.80 186 GLN A C 1
ATOM 1413 O O . GLN A 1 186 ? 12.165 -7.306 -12.490 1.00 14.93 186 GLN A O 1
ATOM 1419 N N . ASP A 1 187 ? 10.661 -8.774 -13.228 1.00 12.19 187 ASP A N 1
ATOM 1420 C CA . ASP A 1 187 ? 9.523 -7.879 -13.031 1.00 12.93 187 ASP A CA 1
ATOM 1421 C C . ASP A 1 187 ? 8.796 -8.184 -11.732 1.00 13.24 187 ASP A C 1
ATOM 1422 O O . ASP A 1 187 ? 8.703 -9.339 -11.294 1.00 15.98 187 ASP A O 1
ATOM 1427 N N . LEU A 1 188 ? 8.260 -7.140 -11.128 1.00 13.17 188 LEU A N 1
ATOM 1428 C CA . LEU A 1 188 ? 7.558 -7.239 -9.862 1.00 12.62 188 LEU A CA 1
ATOM 1429 C C . LEU A 1 188 ? 6.071 -7.413 -10.048 1.00 15.25 188 LEU A C 1
ATOM 1430 O O . LEU A 1 188 ? 5.491 -6.933 -11.016 1.00 15.09 188 LEU A O 1
ATOM 1435 N N . LYS A 1 189 ? 5.456 -8.070 -9.061 1.00 17.10 189 LYS A N 1
ATOM 1436 C CA . LYS A 1 189 ? 4.036 -8.349 -9.063 1.00 18.58 189 LYS A CA 1
ATOM 1437 C C . LYS A 1 189 ? 3.272 -7.052 -9.288 1.00 16.93 189 LYS A C 1
ATOM 1438 O O . LYS A 1 189 ? 3.470 -6.081 -8.548 1.00 17.62 189 LYS A O 1
ATOM 1440 N N . GLY A 1 190 ? 2.385 -7.068 -10.288 1.00 14.67 190 GLY A N 1
ATOM 1441 C CA . GLY A 1 190 ? 1.543 -5.922 -10.637 1.00 14.97 190 GLY A CA 1
ATOM 1442 C C . GLY A 1 190 ? 2.023 -4.970 -11.727 1.00 12.91 190 GLY A C 1
ATOM 1443 O O . GLY A 1 190 ? 1.305 -4.041 -12.115 1.00 12.96 190 GLY A O 1
ATOM 1444 N N . HIS A 1 191 ? 3.224 -5.240 -12.238 1.00 12.82 191 HIS A N 1
ATOM 1445 C CA . HIS A 1 191 ? 3.845 -4.376 -13.234 1.00 11.11 191 HIS A CA 1
ATOM 1446 C C . HIS A 1 191 ? 3.052 -4.324 -14.542 1.00 11.14 191 HIS A C 1
ATOM 1447 O O . HIS A 1 191 ? 3.153 -3.371 -15.287 1.00 11.41 191 HIS A O 1
ATOM 1454 N N . GLU A 1 192 ? 2.275 -5.368 -14.825 1.00 13.66 192 GLU A N 1
ATOM 1455 C CA . GLU A 1 192 ? 1.723 -5.543 -16.152 1.00 15.01 192 GLU A CA 1
ATOM 1456 C C . GLU A 1 192 ? 0.619 -4.560 -16.486 1.00 15.10 192 GLU A C 1
ATOM 1457 O O . GLU A 1 192 ? 0.355 -4.288 -17.664 1.00 18.30 192 GLU A O 1
ATOM 1463 N N . SER A 1 193 ? -0.066 -4.024 -15.479 1.00 12.80 193 SER A N 1
ATOM 1464 C CA . SER A 1 193 ? -1.154 -3.145 -15.816 1.00 13.18 193 SER A CA 1
ATOM 1465 C C . SER A 1 193 ? -0.742 -1.778 -16.341 1.00 12.08 193 SER A C 1
ATOM 1466 O O . SER A 1 193 ? -1.261 -1.331 -17.354 1.00 13.74 193 SER A O 1
ATOM 1469 N N . PHE A 1 194 ? 0.196 -1.108 -15.677 1.00 10.11 194 PHE A N 1
ATOM 1470 C CA . PHE A 1 194 ? 0.705 0.179 -16.186 1.00 9.69 194 PHE A CA 1
ATOM 1471 C C . PHE A 1 194 ? 2.135 0.549 -15.717 1.00 7.42 194 PHE A C 1
ATOM 1472 O O . PHE A 1 194 ? 2.425 1.704 -15.397 1.00 9.13 194 PHE A O 1
ATOM 1480 N N . GLY A 1 195 ? 3.009 -0.466 -15.718 1.00 7.72 195 GLY A N 1
ATOM 1481 C CA . GLY A 1 195 ? 4.441 -0.266 -15.584 1.00 7.09 195 GLY A CA 1
ATOM 1482 C C . GLY A 1 195 ? 4.881 0.073 -14.168 1.00 6.57 195 GLY A C 1
ATOM 1483 O O . GLY A 1 195 ? 4.384 -0.511 -13.189 1.00 8.01 195 GLY A O 1
ATOM 1484 N N . TYR A 1 196 ? 5.851 0.974 -14.070 1.00 7.21 196 TYR A N 1
ATOM 1485 C CA . TYR A 1 196 ? 6.567 1.267 -12.832 1.00 7.03 196 TYR A CA 1
ATOM 1486 C C . TYR A 1 196 ? 6.617 2.762 -12.571 1.00 6.32 196 TYR A C 1
ATOM 1487 O O . TYR A 1 196 ? 6.653 3.542 -13.511 1.00 7.89 196 TYR A O 1
ATOM 1496 N N . ILE A 1 197 ? 6.705 3.145 -11.297 1.00 6.04 197 ILE A N 1
ATOM 1497 C CA . ILE A 1 197 ? 7.036 4.490 -10.878 1.00 5.69 197 ILE A CA 1
ATOM 1498 C C . ILE A 1 197 ? 8.379 4.481 -10.119 1.00 7.26 197 ILE A C 1
ATOM 1499 O O . ILE A 1 197 ? 8.568 3.631 -9.258 1.00 6.78 197 ILE A O 1
ATOM 1504 N N . PHE A 1 198 ? 9.252 5.422 -10.463 1.00 6.74 198 PHE A N 1
ATOM 1505 C CA . PHE A 1 198 ? 10.526 5.629 -9.794 1.00 6.72 198 PHE A CA 1
ATOM 1506 C C . PHE A 1 198 ? 10.446 6.993 -9.112 1.00 6.36 198 PHE A C 1
ATOM 1507 O O . PHE A 1 198 ? 9.878 7.960 -9.678 1.00 6.35 198 PHE A O 1
ATOM 1515 N N . ARG A 1 199 ? 11.048 7.113 -7.941 1.00 6.82 199 ARG A N 1
ATOM 1516 C CA . ARG A 1 199 ? 10.991 8.400 -7.262 1.00 5.91 199 ARG A CA 1
ATOM 1517 C C . ARG A 1 199 ? 12.159 8.594 -6.299 1.00 6.56 199 ARG A C 1
ATOM 1518 O O . ARG A 1 199 ? 12.749 7.612 -5.851 1.00 8.46 199 ARG A O 1
ATOM 1526 N N . ALA A 1 200 ? 12.441 9.835 -5.948 1.00 7.14 200 ALA A N 1
ATOM 1527 C CA . ALA A 1 200 ? 13.493 10.153 -4.987 1.00 6.12 200 ALA A CA 1
ATOM 1528 C C . ALA A 1 200 ? 13.308 11.550 -4.409 1.00 7.93 200 ALA A C 1
ATOM 1529 O O . ALA A 1 200 ? 12.840 12.468 -5.110 1.00 8.22 200 ALA A O 1
ATOM 1531 N N . VAL A 1 201 ? 13.718 11.736 -3.155 1.00 8.18 201 VAL A N 1
ATOM 1532 C CA . VAL A 1 201 ? 13.852 13.043 -2.548 1.00 9.82 201 VAL A CA 1
ATOM 1533 C C . VAL A 1 201 ? 15.312 13.197 -2.107 1.00 8.49 201 VAL A C 1
ATOM 1534 O O . VAL A 1 201 ? 15.894 12.258 -1.580 1.00 9.56 201 VAL A O 1
ATOM 1538 N N . ARG A 1 202 ? 15.904 14.354 -2.377 1.00 9.07 202 ARG A N 1
ATOM 1539 C CA . ARG A 1 202 ? 17.318 14.555 -2.100 1.00 9.62 202 ARG A CA 1
ATOM 1540 C C . ARG A 1 202 ? 17.619 14.292 -0.576 1.00 9.21 202 ARG A C 1
ATOM 1541 O O . ARG A 1 202 ? 16.921 14.793 0.318 1.00 11.60 202 ARG A O 1
ATOM 1549 N N . GLY A 1 203 ? 18.623 13.468 -0.328 1.00 10.12 203 GLY A N 1
ATOM 1550 C CA . GLY A 1 203 ? 19.010 13.046 0.999 1.00 10.63 203 GLY A CA 1
ATOM 1551 C C . GLY A 1 203 ? 18.344 11.780 1.507 1.00 12.52 203 GLY A C 1
ATOM 1552 O O . GLY A 1 203 ? 18.743 11.282 2.561 1.00 15.84 203 GLY A O 1
ATOM 1553 N N . LEU A 1 204 ? 17.309 11.298 0.820 1.00 11.06 204 LEU A N 1
ATOM 1554 C CA . LEU A 1 204 ? 16.461 10.244 1.343 1.00 11.32 204 LEU A CA 1
ATOM 1555 C C . LEU A 1 204 ? 16.435 8.947 0.542 1.00 11.58 204 LEU A C 1
ATOM 1556 O O . LEU A 1 204 ? 15.703 8.030 0.894 1.00 13.57 204 LEU A O 1
ATOM 1561 N N . GLY A 1 205 ? 17.222 8.862 -0.540 1.00 10.72 205 GLY A N 1
ATOM 1562 C CA . GLY A 1 205 ? 17.298 7.658 -1.350 1.00 10.21 205 GLY A CA 1
ATOM 1563 C C . GLY A 1 205 ? 16.323 7.616 -2.544 1.00 8.90 205 GLY A C 1
ATOM 1564 O O . GLY A 1 205 ? 15.389 8.427 -2.665 1.00 9.79 205 GLY A O 1
ATOM 1565 N N . ALA A 1 206 ? 16.551 6.644 -3.424 1.00 8.67 206 ALA A N 1
ATOM 1566 C CA . ALA A 1 206 ? 15.722 6.407 -4.624 1.00 7.57 206 ALA A CA 1
ATOM 1567 C C . ALA A 1 206 ? 15.040 5.057 -4.524 1.00 7.15 206 ALA A C 1
ATOM 1568 O O . ALA A 1 206 ? 15.642 4.076 -4.040 1.00 7.87 206 ALA A O 1
ATOM 1570 N N . PHE A 1 207 ? 13.789 5.023 -5.018 1.00 7.53 207 PHE A N 1
ATOM 1571 C CA . PHE A 1 207 ? 12.913 3.863 -4.830 1.00 7.21 207 PHE A CA 1
ATOM 1572 C C . PHE A 1 207 ? 12.070 3.629 -6.096 1.00 6.97 207 PHE A C 1
ATOM 1573 O O . PHE A 1 207 ? 11.884 4.554 -6.911 1.00 8.81 207 PHE A O 1
ATOM 1581 N N . TYR A 1 208 ? 11.526 2.422 -6.220 1.00 6.96 208 TYR A N 1
ATOM 1582 C CA . TYR A 1 208 ? 10.542 2.128 -7.263 1.00 7.74 208 TYR A CA 1
ATOM 1583 C C . TYR A 1 208 ? 9.436 1.206 -6.773 1.00 7.28 208 TYR A C 1
ATOM 1584 O O . TYR A 1 208 ? 9.591 0.554 -5.732 1.00 7.69 208 TYR A O 1
ATOM 1593 N N . SER A 1 209 ? 8.353 1.125 -7.539 1.00 7.85 209 SER A N 1
ATOM 1594 C CA . SER A 1 209 ? 7.217 0.280 -7.221 1.00 9.06 209 SER A CA 1
ATOM 1595 C C . SER A 1 209 ? 6.429 0.122 -8.519 1.00 8.59 209 SER A C 1
ATOM 1596 O O . SER A 1 209 ? 6.384 1.067 -9.334 1.00 8.09 209 SER A O 1
ATOM 1599 N N . PRO A 1 210 ? 5.759 -1.009 -8.718 1.00 8.05 210 PRO A N 1
ATOM 1600 C CA . PRO A 1 210 ? 4.776 -1.063 -9.801 1.00 8.11 210 PRO A CA 1
ATOM 1601 C C . PRO A 1 210 ? 3.781 0.091 -9.686 1.00 6.91 210 PRO A C 1
ATOM 1602 O O . PRO A 1 210 ? 3.312 0.387 -8.572 1.00 7.77 210 PRO A O 1
ATOM 1606 N N . SER A 1 211 ? 3.373 0.682 -10.812 1.00 8.11 211 SER A N 1
ATOM 1607 C CA . SER A 1 211 ? 2.445 1.812 -10.779 1.00 7.58 211 SER A CA 1
ATOM 1608 C C . SER A 1 211 ? 1.125 1.486 -10.091 1.00 7.75 211 SER A C 1
ATOM 1609 O O . SER A 1 211 ? 0.563 2.298 -9.341 1.00 9.14 211 SER A O 1
ATOM 1612 N N . SER A 1 212 ? 0.653 0.267 -10.321 1.00 8.52 212 SER A N 1
ATOM 1613 C CA . SER A 1 212 ? -0.594 -0.193 -9.740 1.00 8.71 212 SER A CA 1
ATOM 1614 C C . SER A 1 212 ? -0.504 -0.356 -8.227 1.00 9.89 212 SER A C 1
ATOM 1615 O O . SER A 1 212 ? -1.540 -0.359 -7.558 1.00 10.79 212 SER A O 1
ATOM 1618 N N . ASP A 1 213 ? 0.703 -0.485 -7.692 1.00 10.04 213 ASP A N 1
ATOM 1619 C CA . ASP A 1 213 ? 0.950 -0.629 -6.256 1.00 10.88 213 ASP A CA 1
ATOM 1620 C C . ASP A 1 213 ? 1.181 0.821 -5.715 1.00 8.81 213 ASP A C 1
ATOM 1621 O O . ASP A 1 213 ? 0.241 1.484 -5.247 1.00 10.41 213 ASP A O 1
ATOM 1626 N N . ALA A 1 214 ? 2.408 1.318 -5.855 1.00 8.32 214 ALA A N 1
ATOM 1627 C CA . ALA A 1 214 ? 2.812 2.662 -5.432 1.00 7.35 214 ALA A CA 1
ATOM 1628 C C . ALA A 1 214 ? 2.617 2.889 -3.914 1.00 9.68 214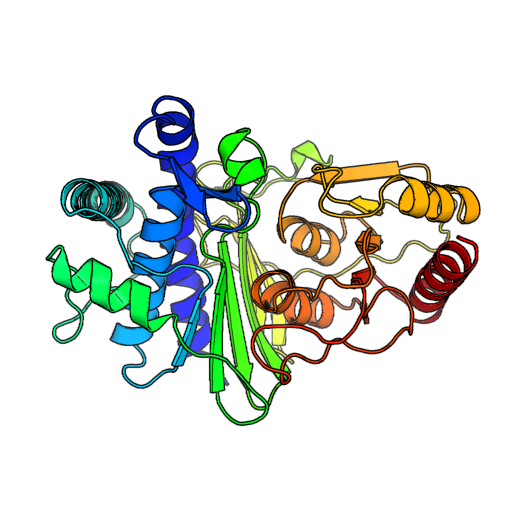 ALA A C 1
ATOM 1629 O O . ALA A 1 214 ? 2.551 4.028 -3.446 1.00 9.17 214 ALA A O 1
ATOM 1631 N N . GLU A 1 215 ? 2.600 1.780 -3.182 1.00 9.80 215 GLU A N 1
ATOM 1632 C CA . GLU A 1 215 ? 2.508 1.802 -1.728 1.00 11.12 215 GLU A CA 1
ATOM 1633 C C . GLU A 1 215 ? 3.719 1.143 -1.079 1.00 10.58 215 GLU A C 1
ATOM 1634 O O . GLU A 1 215 ? 4.289 1.689 -0.141 1.00 13.18 215 GLU A O 1
ATOM 1640 N N . SER A 1 216 ? 4.110 -0.009 -1.623 1.00 11.12 216 SER A N 1
ATOM 1641 C CA . SER A 1 216 ? 5.359 -0.666 -1.217 1.00 12.40 216 SER A CA 1
ATOM 1642 C C . SER A 1 216 ? 6.509 -0.247 -2.137 1.00 10.90 216 SER A C 1
ATOM 1643 O O . SER A 1 216 ? 6.450 -0.478 -3.352 1.00 11.21 216 SER A O 1
ATOM 1646 N N . TRP A 1 217 ? 7.528 0.334 -1.540 1.00 10.54 217 TRP A N 1
ATOM 1647 C CA . TRP A 1 217 ? 8.652 0.926 -2.260 1.00 9.18 217 TRP A CA 1
ATOM 1648 C C . TRP A 1 217 ? 9.915 0.115 -2.023 1.00 9.94 217 TRP A C 1
ATOM 1649 O O . TRP A 1 217 ? 10.220 -0.205 -0.866 1.00 11.54 217 TRP A O 1
ATOM 1660 N N . THR A 1 218 ? 10.622 -0.217 -3.112 1.00 8.43 218 THR A N 1
ATOM 1661 C CA . THR A 1 218 ? 11.906 -0.926 -3.079 1.00 8.54 218 THR A CA 1
ATOM 1662 C C . THR A 1 218 ? 13.044 0.038 -3.391 1.00 9.11 218 THR A C 1
ATOM 1663 O O . THR A 1 218 ? 12.998 0.768 -4.382 1.00 8.90 218 THR A O 1
ATOM 1667 N N . LYS A 1 219 ? 14.053 0.082 -2.522 1.00 9.13 219 LYS A N 1
ATOM 1668 C CA . LYS A 1 219 ? 15.216 0.927 -2.725 1.00 9.87 219 LYS A CA 1
ATOM 1669 C C . LYS A 1 219 ? 16.077 0.457 -3.898 1.00 8.21 219 LYS A C 1
ATOM 1670 O O . LYS A 1 219 ? 16.211 -0.739 -4.123 1.00 10.15 219 LYS A O 1
ATOM 1676 N N . ILE A 1 220 ? 16.584 1.414 -4.674 1.00 8.40 220 ILE A N 1
ATOM 1677 C CA . ILE A 1 220 ? 17.394 1.149 -5.874 1.00 8.07 220 ILE A CA 1
ATOM 1678 C C . ILE A 1 220 ? 18.784 1.795 -5.752 1.00 8.17 220 ILE A C 1
ATOM 1679 O O . ILE A 1 220 ? 18.966 2.781 -5.031 1.00 9.85 220 ILE A O 1
ATOM 1684 N N . HIS A 1 221 ? 19.754 1.212 -6.456 1.00 9.51 221 HIS A N 1
ATOM 1685 C CA . HIS A 1 221 ? 21.104 1.737 -6.503 1.00 10.32 221 HIS A CA 1
ATOM 1686 C C . HIS A 1 221 ? 21.804 1.344 -7.794 1.00 9.03 221 HIS A C 1
ATOM 1687 O O . HIS A 1 221 ? 21.558 0.240 -8.349 1.00 9.54 221 HIS A O 1
ATOM 1694 N N . VAL A 1 222 ? 22.642 2.257 -8.293 1.00 9.29 222 VAL A N 1
ATOM 1695 C CA . VAL A 1 222 ? 23.493 1.969 -9.422 1.00 9.88 222 VAL A CA 1
ATOM 1696 C C . VAL A 1 222 ? 24.399 0.788 -9.134 1.00 9.91 222 VAL A C 1
ATOM 1697 O O . VAL A 1 222 ? 24.711 0.480 -7.962 1.00 11.04 222 VAL A O 1
ATOM 1701 N N . ARG A 1 223 ? 24.807 0.108 -10.201 1.00 10.91 223 ARG A N 1
ATOM 1702 C CA . ARG A 1 223 ? 25.781 -0.947 -10.045 1.00 12.40 223 ARG A CA 1
ATOM 1703 C C . ARG A 1 223 ? 27.195 -0.445 -10.210 1.00 13.86 223 ARG A C 1
ATOM 1704 O O . ARG A 1 223 ? 27.397 0.698 -10.580 1.00 16.66 223 ARG A O 1
ATOM 1712 N N . HIS A 1 224 ? 28.178 -1.321 -9.968 1.00 16.20 224 HIS A N 1
ATOM 1713 C CA . HIS A 1 224 ? 29.560 -0.939 -10.164 1.00 19.02 224 HIS A CA 1
ATOM 1714 C C . HIS A 1 224 ? 30.394 -1.990 -10.828 1.00 18.82 224 HIS A C 1
ATOM 1715 O O . HIS A 1 224 ? 31.015 -2.803 -10.159 1.00 21.82 224 HIS A O 1
ATOM 1722 N N . LEU A 1 225 ? 30.417 -1.977 -12.148 1.00 17.76 225 LEU A N 1
ATOM 1723 C CA . LEU A 1 225 ? 31.281 -2.894 -12.870 1.00 19.22 225 LEU A CA 1
ATOM 1724 C C . LEU A 1 225 ? 32.722 -2.333 -12.902 1.00 22.49 225 LEU A C 1
ATOM 1725 O O . LEU A 1 225 ? 32.935 -1.124 -12.925 1.00 23.89 22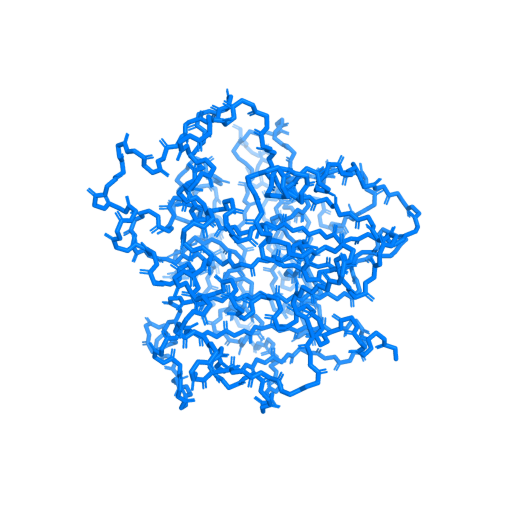5 LEU A O 1
ATOM 1730 N N . LYS A 1 226 ? 33.727 -3.179 -12.905 1.00 26.68 226 LYS A N 1
ATOM 1731 C CA . LYS A 1 226 ? 35.065 -2.604 -12.823 1.00 28.84 226 LYS A CA 1
ATOM 1732 C C . LYS A 1 226 ? 35.642 -2.180 -14.182 1.00 28.68 226 LYS A C 1
ATOM 1733 O O . LYS A 1 226 ? 36.329 -1.149 -14.255 1.00 29.57 226 LYS A O 1
ATOM 1739 N N . ASP A 1 227 ? 35.335 -2.936 -15.243 1.00 27.08 227 ASP A N 1
ATOM 1740 C CA . ASP A 1 227 ? 35.915 -2.700 -16.581 1.00 26.93 227 ASP A CA 1
ATOM 1741 C C . ASP A 1 227 ? 34.900 -2.255 -17.609 1.00 24.04 227 ASP A C 1
ATOM 1742 O O . ASP A 1 227 ? 33.850 -2.882 -17.776 1.00 23.82 227 ASP A O 1
ATOM 1747 N N . THR A 1 228 ? 35.234 -1.188 -18.322 1.00 21.74 228 THR A N 1
ATOM 1748 C CA . THR A 1 228 ? 34.330 -0.655 -19.308 1.00 20.10 228 THR A CA 1
ATOM 1749 C C . THR A 1 228 ? 33.969 -1.685 -20.328 1.00 18.58 228 THR A C 1
ATOM 1750 O O . THR A 1 228 ? 32.931 -1.570 -20.954 1.00 18.73 228 THR A O 1
ATOM 1754 N N . LYS A 1 229 ? 34.845 -2.648 -20.589 1.00 19.92 229 LYS A N 1
ATOM 1755 C CA . LYS A 1 229 ? 34.522 -3.624 -21.607 1.00 20.07 229 LYS A CA 1
ATOM 1756 C C . LYS A 1 229 ? 33.225 -4.386 -21.315 1.00 21.21 229 LYS A C 1
ATOM 1757 O O . LYS A 1 229 ? 32.604 -4.888 -22.239 1.00 22.20 229 LYS A O 1
ATOM 1760 N N . ASP A 1 230 ? 32.801 -4.449 -20.054 1.00 21.11 230 ASP A N 1
ATOM 1761 C CA . ASP A 1 230 ? 31.589 -5.194 -19.676 1.00 21.14 230 ASP A CA 1
ATOM 1762 C C . ASP A 1 230 ? 30.327 -4.292 -19.632 1.00 18.30 230 ASP A C 1
ATOM 1763 O O . ASP A 1 230 ? 29.215 -4.760 -19.357 1.00 17.99 230 ASP A O 1
ATOM 1768 N N . MET A 1 231 ? 30.502 -2.997 -19.864 1.00 15.40 231 MET A N 1
ATOM 1769 C CA . MET A 1 231 ? 29.441 -2.048 -19.577 1.00 13.37 231 MET A CA 1
ATOM 1770 C C . MET A 1 231 ? 28.407 -1.927 -20.693 1.00 13.31 231 MET A C 1
ATOM 1771 O O . MET A 1 231 ? 28.624 -2.390 -21.820 1.00 14.84 231 MET A O 1
ATOM 1776 N N . ILE A 1 232 ? 27.259 -1.332 -20.337 1.00 11.82 232 ILE A N 1
ATOM 1777 C CA . ILE A 1 232 ? 26.125 -1.129 -21.219 1.00 11.89 232 ILE A CA 1
ATOM 1778 C C . ILE A 1 232 ? 25.778 0.357 -21.269 1.00 10.49 232 ILE A C 1
ATOM 1779 O O . ILE A 1 232 ? 25.601 0.990 -20.213 1.00 10.40 232 ILE A O 1
ATOM 1784 N N . THR A 1 233 ? 25.703 0.920 -22.473 1.00 10.25 233 THR A N 1
ATOM 1785 C CA . THR A 1 233 ? 25.170 2.269 -22.660 1.00 9.78 233 THR A CA 1
ATOM 1786 C C . THR A 1 233 ? 23.635 2.297 -22.800 1.00 9.44 233 THR A C 1
ATOM 1787 O O . THR A 1 233 ? 22.975 1.298 -23.180 1.00 10.53 233 THR A O 1
ATOM 1791 N N . LEU A 1 234 ? 23.116 3.480 -22.505 1.00 9.10 234 LEU A N 1
ATOM 1792 C CA . LEU A 1 234 ? 21.724 3.873 -22.688 1.00 9.02 234 LEU A CA 1
ATOM 1793 C C . LEU A 1 234 ? 21.751 5.052 -23.666 1.00 8.69 234 LEU A C 1
ATOM 1794 O O . LEU A 1 234 ? 22.407 6.083 -23.395 1.00 10.17 234 LEU A O 1
ATOM 1799 N N . GLU A 1 235 ? 21.009 4.918 -24.769 1.00 9.06 235 GLU A N 1
ATOM 1800 C CA . GLU A 1 235 ? 20.949 5.950 -25.793 1.00 7.63 235 GLU A CA 1
ATOM 1801 C C . GLU A 1 235 ? 19.508 6.053 -26.316 1.00 8.38 235 GLU A C 1
ATOM 1802 O O . GLU A 1 235 ? 18.716 5.111 -26.238 1.00 8.90 235 GLU A O 1
ATOM 1808 N N . GLY A 1 236 ? 19.166 7.195 -26.861 1.00 8.02 236 GLY A N 1
ATOM 1809 C CA . GLY A 1 236 ? 17.902 7.346 -27.549 1.00 8.13 236 GLY A CA 1
ATOM 1810 C C . GLY A 1 236 ? 17.810 6.548 -28.842 1.00 8.44 236 GLY A C 1
ATOM 1811 O O . GLY A 1 236 ? 18.782 6.045 -29.378 1.00 9.61 236 GLY A O 1
ATOM 1812 N N . VAL A 1 237 ? 16.585 6.473 -29.342 1.00 9.71 237 VAL A N 1
ATOM 1813 C CA . VAL A 1 237 ? 16.267 5.858 -30.639 1.00 10.09 237 VAL A CA 1
ATOM 1814 C C . VAL A 1 237 ? 16.347 6.900 -31.758 1.00 9.74 237 VAL A C 1
ATOM 1815 O O . VAL A 1 237 ? 16.901 6.660 -32.838 1.00 10.49 237 VAL A O 1
ATOM 1819 N N . GLU A 1 238 ? 15.808 8.080 -31.524 1.00 9.01 238 GLU A N 1
ATOM 1820 C CA . GLU A 1 238 ? 15.634 9.082 -32.591 1.00 10.32 238 GLU A CA 1
ATOM 1821 C C . GLU A 1 238 ? 16.982 9.727 -32.985 1.00 9.79 238 GLU A C 1
ATOM 1822 O O . GLU A 1 238 ? 17.668 10.361 -32.136 1.00 11.51 238 GLU A O 1
ATOM 1828 N N . LYS A 1 239 ? 17.387 9.551 -34.243 1.00 11.03 239 LYS A N 1
ATOM 1829 C CA . LYS A 1 239 ? 18.704 9.997 -34.700 1.00 12.74 239 LYS A CA 1
ATOM 1830 C C . LYS A 1 239 ? 18.874 11.512 -34.647 1.00 12.49 239 LYS A C 1
ATOM 1831 O O . LYS A 1 239 ? 20.002 12.000 -34.639 1.00 15.64 239 LYS A O 1
ATOM 1837 N N . GLY A 1 240 ? 17.775 12.258 -34.672 1.00 13.32 240 GLY A N 1
ATOM 1838 C CA . GLY A 1 240 ? 17.845 13.701 -34.578 1.00 13.25 240 GLY A CA 1
ATOM 1839 C C . GLY A 1 240 ? 17.944 14.243 -33.162 1.00 13.30 240 GLY A C 1
ATOM 1840 O O . GLY A 1 240 ? 18.102 15.460 -32.979 1.00 17.78 240 GLY A O 1
ATOM 1841 N N . HIS A 1 241 ? 17.842 13.384 -32.149 1.00 10.83 241 HIS A N 1
ATOM 1842 C CA . HIS A 1 241 ? 17.904 13.884 -30.775 1.00 10.87 241 HIS A CA 1
ATOM 1843 C C . HIS A 1 241 ? 19.293 13.827 -30.103 1.00 11.40 241 HIS A C 1
ATOM 1844 O O . HIS A 1 241 ? 19.482 14.459 -29.034 1.00 14.35 241 HIS A O 1
ATOM 1851 N N . SER A 1 242 ? 20.217 13.042 -30.661 1.00 11.04 242 SER A N 1
ATOM 1852 C CA . SER A 1 242 ? 21.590 13.000 -30.164 1.00 11.83 242 SER A CA 1
ATOM 1853 C C . SER A 1 242 ? 22.504 12.506 -31.286 1.00 12.30 242 SER A C 1
ATOM 1854 O O . SER A 1 242 ? 22.025 11.963 -32.308 1.00 12.44 242 SER A O 1
ATOM 1857 N N . SER A 1 243 ? 23.807 12.651 -31.068 1.00 12.27 243 SER A N 1
ATOM 1858 C CA . SER A 1 243 ? 24.807 12.359 -32.072 1.00 12.16 243 SER A CA 1
ATOM 1859 C C . SER A 1 243 ? 25.224 10.886 -31.986 1.00 11.83 243 SER A C 1
ATOM 1860 O O . SER A 1 243 ? 26.214 10.523 -31.339 1.00 12.23 243 SER A O 1
ATOM 1863 N N . HIS A 1 244 ? 24.484 10.009 -32.664 1.00 11.65 244 HIS A N 1
ATOM 1864 C CA . HIS A 1 244 ? 24.755 8.598 -32.521 1.00 9.85 244 HIS A CA 1
ATOM 1865 C C . HIS A 1 244 ? 26.170 8.191 -32.989 1.00 11.34 244 HIS A C 1
ATOM 1866 O O . HIS A 1 244 ? 26.796 7.317 -32.405 1.00 12.32 244 HIS A O 1
ATOM 1873 N N . ASP A 1 245 ? 26.655 8.770 -34.070 1.00 12.65 245 ASP A N 1
ATOM 1874 C CA . ASP A 1 245 ? 27.958 8.343 -34.602 1.00 13.04 245 ASP A CA 1
ATOM 1875 C C . ASP A 1 245 ? 29.110 8.734 -33.656 1.00 12.95 245 ASP A C 1
ATOM 1876 O O . ASP A 1 245 ? 30.091 8.006 -33.522 1.00 14.85 245 ASP A O 1
ATOM 1881 N N . GLU A 1 246 ? 28.968 9.868 -32.970 1.00 12.73 246 GLU A N 1
ATOM 1882 C CA . GLU A 1 246 ? 29.951 10.267 -31.979 1.00 12.92 246 GLU A CA 1
ATOM 1883 C C . GLU A 1 246 ? 29.851 9.410 -30.724 1.00 11.33 246 GLU A C 1
ATOM 1884 O O . GLU A 1 246 ? 30.860 9.134 -30.063 1.00 12.44 246 GLU A O 1
ATOM 1890 N N . GLN A 1 247 ? 28.625 9.038 -30.362 1.00 11.10 247 GLN A N 1
ATOM 1891 C CA . GLN A 1 247 ? 28.418 8.060 -29.294 1.00 11.14 247 GLN A CA 1
ATOM 1892 C C . GLN A 1 247 ? 29.078 6.700 -29.602 1.00 11.03 247 GLN A C 1
ATOM 1893 O O . GLN A 1 247 ? 29.696 6.070 -28.737 1.00 11.73 247 GLN A O 1
ATOM 1899 N N . THR A 1 248 ? 28.974 6.268 -30.857 1.00 11.88 248 THR A N 1
ATOM 1900 C CA . THR A 1 248 ? 29.672 5.069 -31.288 1.00 12.68 248 THR A CA 1
ATOM 1901 C C . THR A 1 248 ? 31.191 5.199 -31.135 1.00 12.62 248 THR A C 1
ATOM 1902 O O . THR A 1 248 ? 31.852 4.276 -30.683 1.00 14.24 248 THR A O 1
ATOM 1906 N N . ALA A 1 249 ? 31.721 6.359 -31.511 1.00 12.11 249 ALA A N 1
ATOM 1907 C CA . ALA A 1 249 ? 33.156 6.611 -31.337 1.00 12.55 249 ALA A CA 1
ATOM 1908 C C . ALA A 1 249 ? 33.565 6.453 -29.857 1.00 13.21 249 ALA A C 1
ATOM 1909 O O . ALA A 1 249 ? 34.589 5.853 -29.532 1.00 14.77 249 ALA A O 1
ATOM 1911 N N . ILE A 1 250 ? 32.758 6.982 -28.945 1.00 13.17 250 ILE A N 1
ATOM 1912 C CA . ILE A 1 250 ? 33.055 6.828 -27.518 1.00 12.23 250 ILE A CA 1
ATOM 1913 C C . ILE A 1 250 ? 33.031 5.347 -27.148 1.00 11.90 250 ILE A C 1
ATOM 1914 O O . ILE A 1 250 ? 33.938 4.852 -26.496 1.00 14.05 250 ILE A O 1
ATOM 1919 N N . LYS A 1 251 ? 31.983 4.630 -27.561 1.00 12.58 251 LYS A N 1
ATOM 1920 C CA . LYS A 1 251 ? 31.858 3.204 -27.221 1.00 12.56 251 LYS A CA 1
ATOM 1921 C C . LYS A 1 251 ? 33.082 2.416 -27.735 1.00 14.51 251 LYS A C 1
ATOM 1922 O O . LYS A 1 251 ? 33.672 1.613 -27.024 1.00 16.42 251 LYS A O 1
ATOM 1928 N N . ASN A 1 252 ? 33.472 2.679 -28.973 1.00 15.51 252 ASN A N 1
ATOM 1929 C CA . ASN A 1 252 ? 34.592 1.933 -29.564 1.00 18.32 252 ASN A CA 1
ATOM 1930 C C . ASN A 1 252 ? 35.874 2.197 -28.792 1.00 18.13 252 ASN A C 1
ATOM 1931 O O . ASN A 1 252 ? 36.639 1.263 -28.475 1.00 19.92 252 ASN A O 1
ATOM 1936 N N . LYS A 1 253 ? 36.104 3.469 -28.475 1.00 18.56 253 LYS A N 1
ATOM 1937 C CA . LYS A 1 253 ? 37.289 3.837 -27.731 1.00 19.56 253 LYS A CA 1
ATOM 1938 C C . LYS A 1 253 ? 37.333 3.154 -26.364 1.00 18.38 253 LYS A C 1
ATOM 1939 O O . LYS A 1 253 ? 38.407 2.761 -25.903 1.00 22.53 253 LYS A O 1
ATOM 1945 N N . LEU A 1 254 ? 36.178 2.964 -25.736 1.00 17.72 254 LEU A N 1
ATOM 1946 C CA . LEU A 1 254 ? 36.113 2.333 -24.428 1.00 17.84 254 LEU A CA 1
ATOM 1947 C C . LEU A 1 254 ? 35.846 0.812 -24.457 1.00 18.17 254 LEU A C 1
ATOM 1948 O O . LEU A 1 254 ? 35.658 0.173 -23.419 1.00 18.94 254 LEU A O 1
ATOM 1953 N N . ASN A 1 255 ? 35.850 0.231 -25.658 1.00 17.01 255 ASN A N 1
ATOM 1954 C CA . ASN A 1 255 ? 35.550 -1.184 -25.855 1.00 18.19 255 ASN A CA 1
ATOM 1955 C C . ASN A 1 255 ? 34.175 -1.606 -25.327 1.00 17.78 255 ASN A C 1
ATOM 1956 O O . ASN A 1 255 ? 33.986 -2.738 -24.920 1.00 18.72 255 ASN A O 1
ATOM 1961 N N . ILE A 1 256 ? 33.203 -0.706 -25.395 1.00 17.21 256 ILE A N 1
ATOM 1962 C CA . ILE A 1 256 ? 31.831 -1.054 -25.032 1.00 18.26 256 ILE A CA 1
ATOM 1963 C C . ILE A 1 256 ? 31.129 -1.664 -26.236 1.00 18.64 256 ILE A C 1
ATOM 1964 O O . ILE A 1 256 ? 31.155 -1.084 -27.300 1.00 21.00 256 ILE A O 1
ATOM 1969 N N . SER A 1 257 ? 30.554 -2.853 -26.076 1.00 17.27 257 SER A N 1
ATOM 1970 C CA . SER A 1 257 ? 29.839 -3.492 -27.179 1.00 19.08 257 SER A CA 1
ATOM 1971 C C . SER A 1 257 ? 28.365 -3.768 -26.948 1.00 18.41 257 SER A C 1
ATOM 1972 O O . SER A 1 257 ? 27.744 -4.505 -27.710 1.00 20.56 257 SER A O 1
ATOM 1975 N N . LYS A 1 258 ? 27.815 -3.234 -25.873 1.00 15.66 258 LYS A N 1
ATOM 1976 C CA . LYS A 1 258 ? 26.419 -3.452 -25.537 1.00 15.27 258 LYS A CA 1
ATOM 1977 C C . LYS A 1 258 ? 25.737 -2.107 -25.336 1.00 13.11 258 LYS A C 1
ATOM 1978 O O . LYS A 1 258 ? 26.238 -1.266 -24.596 1.00 14.41 258 LYS A O 1
ATOM 1984 N N . SER A 1 259 ? 24.559 -1.943 -25.924 1.00 12.94 259 SER A N 1
ATOM 1985 C CA . SER A 1 259 ? 23.774 -0.700 -25.798 1.00 13.30 259 SER A CA 1
ATOM 1986 C C . SER A 1 259 ? 22.283 -1.031 -25.824 1.00 12.76 259 SER A C 1
ATOM 1987 O O . SER A 1 259 ? 21.846 -2.013 -26.457 1.00 14.09 259 SER A O 1
ATOM 1990 N N . LEU A 1 260 ? 21.532 -0.220 -25.087 1.00 11.81 260 LEU A N 1
ATOM 1991 C CA . LEU A 1 260 ? 20.077 -0.221 -25.066 1.00 10.06 260 LEU A CA 1
ATOM 1992 C C . LEU A 1 260 ? 19.548 1.126 -25.573 1.00 10.31 260 LEU A C 1
ATOM 1993 O O . LEU A 1 260 ? 19.908 2.213 -25.027 1.00 11.52 260 LEU A O 1
ATOM 1998 N N . HIS A 1 261 ? 18.746 1.059 -26.641 1.00 8.24 261 HIS A N 1
ATOM 1999 C CA . HIS A 1 261 ? 18.148 2.243 -27.197 1.00 8.35 261 HIS A CA 1
ATOM 2000 C C . HIS A 1 261 ? 16.670 2.307 -26.818 1.00 8.56 261 HIS A C 1
ATOM 2001 O O . HIS A 1 261 ? 15.918 1.351 -27.068 1.00 10.62 261 HIS A O 1
ATOM 2008 N N . LEU A 1 262 ? 16.267 3.427 -26.219 1.00 8.78 262 LEU A N 1
ATOM 2009 C CA . LEU A 1 262 ? 14.840 3.634 -25.893 1.00 7.42 262 LEU A CA 1
ATOM 2010 C C . LEU A 1 262 ? 14.602 5.111 -25.725 1.00 7.71 262 LEU A C 1
ATOM 2011 O O . LEU A 1 262 ? 15.546 5.849 -25.459 1.00 8.09 262 LEU A O 1
ATOM 2016 N N . ASP A 1 263 ? 13.356 5.510 -25.871 1.00 7.34 263 ASP A N 1
ATOM 2017 C CA . ASP A 1 263 ? 12.982 6.889 -25.707 1.00 7.55 263 ASP A CA 1
ATOM 2018 C C . ASP A 1 263 ? 12.764 7.190 -24.194 1.00 8.14 263 ASP A C 1
ATOM 2019 O O . ASP A 1 263 ? 12.406 6.301 -23.413 1.00 7.87 263 ASP A O 1
ATOM 2024 N N . SER A 1 264 ? 12.977 8.450 -23.828 1.00 7.93 264 SER A N 1
ATOM 2025 C CA . SER A 1 264 ? 12.557 9.060 -22.536 1.00 6.85 264 SER A CA 1
ATOM 2026 C C . SER A 1 264 ? 13.506 8.865 -21.367 1.00 7.74 264 SER A C 1
ATOM 2027 O O . SER A 1 264 ? 14.480 8.091 -21.441 1.00 7.45 264 SER A O 1
ATOM 2030 N N . GLN A 1 265 ? 13.181 9.581 -20.282 1.00 6.53 265 GLN A N 1
ATOM 2031 C CA . GLN A 1 265 ? 13.851 9.437 -18.996 1.00 7.72 265 GLN A CA 1
ATOM 2032 C C . GLN A 1 265 ? 13.693 8.071 -18.346 1.00 6.72 265 GLN A C 1
ATOM 2033 O O . GLN A 1 265 ? 14.325 7.807 -17.324 1.00 6.71 265 GLN A O 1
ATOM 2039 N N . ALA A 1 266 ? 12.915 7.171 -18.968 1.00 6.23 266 ALA A N 1
ATOM 2040 C CA . ALA A 1 266 ? 13.029 5.755 -18.578 1.00 7.14 266 ALA A CA 1
ATOM 2041 C C . ALA A 1 266 ? 14.484 5.309 -18.594 1.00 6.82 266 ALA A C 1
ATOM 2042 O O . ALA A 1 266 ? 14.871 4.437 -17.833 1.00 7.69 266 ALA A O 1
ATOM 2044 N N . LYS A 1 267 ? 15.325 5.915 -19.425 1.00 6.28 267 LYS A N 1
ATOM 2045 C CA . LYS A 1 267 ? 16.752 5.597 -19.435 1.00 8.31 267 LYS A CA 1
ATOM 2046 C C . LYS A 1 267 ? 17.415 5.862 -18.081 1.00 6.80 267 LYS A C 1
ATOM 2047 O O . LYS A 1 267 ? 18.225 5.056 -17.609 1.00 7.53 267 LYS A O 1
ATOM 2053 N N . TYR A 1 268 ? 17.104 6.998 -17.461 1.00 7.06 268 TYR A N 1
ATOM 2054 C CA . TYR A 1 268 ? 17.659 7.258 -16.155 1.00 6.73 268 TYR A CA 1
ATOM 2055 C C . TYR A 1 268 ? 17.204 6.230 -15.097 1.00 7.44 268 TYR A C 1
ATOM 2056 O O . TYR A 1 268 ? 17.937 5.913 -14.154 1.00 7.43 268 TYR A O 1
ATOM 2065 N N . CYS A 1 269 ? 15.966 5.766 -15.250 1.00 6.55 269 CYS A N 1
ATOM 2066 C CA . CYS A 1 269 ? 15.417 4.779 -14.330 1.00 6.18 269 CYS A CA 1
ATOM 2067 C C . CYS A 1 269 ? 16.192 3.457 -14.449 1.00 7.04 269 CYS A C 1
ATOM 2068 O O . CYS A 1 269 ? 16.496 2.844 -13.412 1.00 7.55 269 CYS A O 1
ATOM 2071 N N . LEU A 1 270 ? 16.499 3.003 -15.662 1.00 7.82 270 LEU A N 1
ATOM 2072 C CA . LEU A 1 270 ? 17.291 1.793 -15.836 1.00 7.75 270 LEU A CA 1
ATOM 2073 C C . LEU A 1 270 ? 18.718 1.953 -15.255 1.00 7.46 270 LEU A C 1
ATOM 2074 O O . LEU A 1 270 ? 19.258 1.020 -14.655 1.00 8.08 270 LEU A O 1
ATOM 2079 N N . LEU A 1 271 ? 19.304 3.138 -15.413 1.00 7.09 271 LEU A N 1
ATOM 2080 C CA . LEU A 1 271 ? 20.614 3.374 -14.812 1.00 7.27 271 LEU A CA 1
ATOM 2081 C C . LEU A 1 271 ? 20.547 3.284 -13.290 1.00 7.11 271 LEU A C 1
ATOM 2082 O O . LEU A 1 271 ? 21.356 2.627 -12.642 1.00 8.93 271 LEU A O 1
ATOM 2087 N N . ALA A 1 272 ? 19.562 3.949 -12.706 1.00 7.49 272 ALA A N 1
ATOM 2088 C CA . ALA A 1 272 ? 19.380 4.019 -11.260 1.00 7.57 272 ALA A CA 1
ATOM 2089 C C . ALA A 1 272 ? 19.069 2.658 -10.645 1.00 8.25 272 ALA A C 1
ATOM 2090 O O . ALA A 1 272 ? 19.422 2.398 -9.502 1.00 9.11 272 ALA A O 1
ATOM 2092 N N . LEU A 1 273 ? 18.374 1.815 -11.404 1.00 9.11 273 LEU A N 1
ATOM 2093 C CA . LEU A 1 273 ? 18.076 0.444 -10.993 1.00 9.02 273 LEU A CA 1
ATOM 2094 C C . LEU A 1 273 ? 19.303 -0.493 -11.034 1.00 9.16 273 LEU A C 1
ATOM 2095 O O . LEU A 1 273 ? 19.289 -1.587 -10.418 1.00 10.99 273 LEU A O 1
ATOM 2100 N N . GLY A 1 274 ? 20.347 -0.097 -11.768 1.00 9.15 274 GLY A N 1
ATOM 2101 C CA . GLY A 1 274 ? 21.534 -0.932 -11.866 1.00 10.28 274 GLY A CA 1
ATOM 2102 C C . GLY A 1 274 ? 21.579 -1.872 -13.067 1.00 10.50 274 GLY A C 1
ATOM 2103 O O . GLY A 1 274 ? 22.313 -2.885 -13.027 1.00 12.25 274 GLY A O 1
ATOM 2104 N N . LEU A 1 275 ? 20.837 -1.542 -14.129 1.00 9.31 275 LEU A N 1
ATOM 2105 C CA . LEU A 1 275 ? 20.700 -2.409 -15.302 1.00 11.04 275 LEU A CA 1
ATOM 2106 C C . LEU A 1 275 ? 21.590 -1.973 -16.462 1.00 11.03 275 LEU A C 1
ATOM 2107 O O . LEU A 1 275 ? 21.715 -2.682 -17.443 1.00 12.45 275 LEU A O 1
ATOM 2112 N N . ALA A 1 276 ? 22.194 -0.790 -16.359 1.00 11.21 276 ALA A N 1
ATOM 2113 C CA . ALA A 1 276 ? 23.194 -0.322 -17.333 1.00 10.66 276 ALA A CA 1
ATOM 2114 C C . ALA A 1 276 ? 24.085 0.724 -16.642 1.00 10.45 276 ALA A C 1
ATOM 2115 O O . ALA A 1 276 ? 23.891 0.972 -15.447 1.00 11.46 276 ALA A O 1
ATOM 2117 N N . ASP A 1 277 ? 25.061 1.284 -17.365 1.00 10.05 277 ASP A N 1
ATOM 2118 C CA . ASP A 1 277 ? 26.176 1.961 -16.733 1.00 10.11 277 ASP A CA 1
ATOM 2119 C C . ASP A 1 277 ? 26.383 3.402 -17.141 1.00 9.08 277 ASP A C 1
ATOM 2120 O O . ASP A 1 277 ? 26.851 4.215 -16.328 1.00 10.20 277 ASP A O 1
ATOM 2125 N N . VAL A 1 278 ? 26.071 3.721 -18.393 1.00 9.16 278 VAL A N 1
ATOM 2126 C CA . VAL A 1 278 ? 26.362 5.032 -18.970 1.00 9.01 278 VAL A CA 1
ATOM 2127 C C . VAL A 1 278 ? 25.252 5.523 -19.915 1.00 9.69 278 VAL A C 1
ATOM 2128 O O . VAL A 1 278 ? 24.972 4.879 -20.901 1.00 11.14 278 VAL A O 1
ATOM 2132 N N . TYR A 1 279 ? 24.646 6.665 -19.590 1.00 8.40 279 TYR A N 1
ATOM 2133 C CA . TYR A 1 279 ? 23.645 7.352 -20.428 1.00 9.79 279 TYR A CA 1
ATOM 2134 C C . TYR A 1 279 ? 24.412 8.389 -21.239 1.00 9.12 279 TYR A C 1
ATOM 2135 O O . TYR A 1 279 ? 25.044 9.240 -20.674 1.00 8.95 279 TYR A O 1
ATOM 2144 N N . LEU A 1 280 ? 24.345 8.278 -22.562 1.00 9.75 280 LEU A N 1
ATOM 2145 C CA . LEU A 1 280 ? 24.997 9.221 -23.481 1.00 8.50 280 LEU A CA 1
ATOM 2146 C C . LEU A 1 280 ? 23.996 10.057 -24.261 1.00 7.99 280 LEU A C 1
ATOM 2147 O O . LEU A 1 280 ? 23.121 9.500 -24.912 1.00 9.15 280 LEU A O 1
ATOM 2152 N N . ARG A 1 281 ? 24.166 11.370 -24.234 1.00 9.02 281 ARG A N 1
ATOM 2153 C CA . ARG A 1 281 ? 23.325 12.265 -25.031 1.00 8.95 281 ARG A CA 1
ATOM 2154 C C . ARG A 1 281 ? 24.204 13.423 -25.513 1.00 9.37 281 ARG A C 1
ATOM 2155 O O . ARG A 1 281 ? 24.196 14.509 -24.958 1.00 9.77 281 ARG A O 1
ATOM 2163 N N . LEU A 1 282 ? 24.988 13.147 -26.554 1.00 10.87 282 LEU A N 1
ATOM 2164 C CA . LEU A 1 282 ? 25.826 14.173 -27.169 1.00 10.47 282 LEU A CA 1
ATOM 2165 C C . LEU A 1 282 ? 25.004 15.040 -28.103 1.00 12.20 282 LEU A C 1
ATOM 2166 O O . LEU A 1 282 ? 24.153 14.525 -28.846 1.00 12.16 282 LEU A O 1
ATOM 2171 N N . PRO A 1 283 ? 25.276 16.337 -28.120 1.00 13.28 283 PRO A N 1
ATOM 2172 C CA . PRO A 1 283 ? 24.518 17.283 -28.966 1.00 16.11 283 PRO A CA 1
ATOM 2173 C C . PRO A 1 283 ? 24.911 17.141 -30.455 1.00 16.00 283 PRO A C 1
ATOM 2174 O O . PRO A 1 283 ? 26.084 17.082 -30.715 1.00 16.62 283 PRO A O 1
ATOM 2178 N N . ILE A 1 284 ? 23.990 17.066 -31.403 1.00 17.66 284 ILE A N 1
ATOM 2179 C CA . ILE A 1 284 ? 24.340 17.187 -32.819 1.00 18.53 284 ILE A CA 1
ATOM 2180 C C . ILE A 1 284 ? 24.702 18.630 -33.168 1.00 19.01 284 ILE A C 1
ATOM 2181 O O . ILE A 1 284 ? 25.788 18.906 -33.721 1.00 20.19 284 ILE A O 1
ATOM 2186 N N . LYS A 1 285 ? 23.815 19.553 -32.829 1.00 18.23 285 LYS A N 1
ATOM 2187 C CA . LYS A 1 285 ? 24.063 20.984 -33.054 1.00 19.13 285 LYS A CA 1
ATOM 2188 C C . LYS A 1 285 ? 24.322 21.673 -31.735 1.00 17.00 285 LYS A C 1
ATOM 2189 O O . LYS A 1 285 ? 23.513 21.538 -30.794 1.00 17.85 285 LYS A O 1
ATOM 2195 N N . LEU A 1 286 ? 25.426 22.395 -31.628 1.00 16.68 286 LEU A N 1
ATOM 2196 C CA . LEU A 1 286 ? 25.776 23.039 -30.368 1.00 18.82 286 LEU A CA 1
ATOM 2197 C C . LEU A 1 286 ? 24.857 24.221 -30.033 1.00 18.51 286 LEU A C 1
ATOM 2198 O O . LEU A 1 286 ? 24.906 24.728 -28.929 1.00 24.30 286 LEU A O 1
ATOM 2203 N N . SER A 1 287 ? 23.977 24.629 -30.949 1.00 18.31 287 SER A N 1
ATOM 2204 C CA . SER A 1 287 ? 23.050 25.723 -30.658 1.00 18.18 287 SER A CA 1
ATOM 2205 C C . SER A 1 287 ? 21.843 25.273 -29.824 1.00 19.14 287 SER A C 1
ATOM 2206 O O . SER A 1 287 ? 21.119 26.091 -29.224 1.00 21.12 287 SER A O 1
ATOM 2209 N N . TYR A 1 288 ? 21.601 23.980 -29.805 1.00 19.17 288 TYR A N 1
ATOM 2210 C CA . TYR A 1 288 ? 20.471 23.456 -29.048 1.00 18.03 288 TYR A CA 1
ATOM 2211 C C . TYR A 1 288 ? 20.643 23.656 -27.512 1.00 17.47 288 TYR A C 1
ATOM 2212 O O . TYR A 1 288 ? 21.714 23.481 -26.984 1.00 18.91 288 TYR A O 1
ATOM 2221 N N . GLN A 1 289 ? 19.599 24.110 -26.814 1.00 17.64 289 GLN A N 1
ATOM 2222 C CA . GLN A 1 289 ? 19.614 24.170 -25.327 1.00 15.58 289 GLN A CA 1
ATOM 2223 C 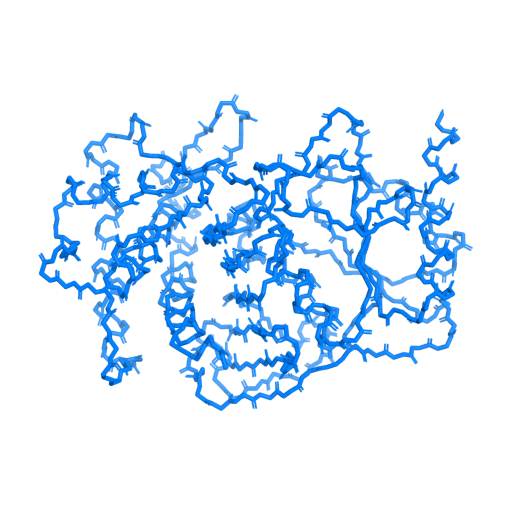C . GLN A 1 289 ? 18.580 23.161 -24.791 1.00 12.42 289 GLN A C 1
ATOM 2224 O O . GLN A 1 289 ? 17.380 23.176 -25.127 1.00 14.66 289 GLN A O 1
ATOM 2230 N N . GLU A 1 290 ? 19.091 22.226 -24.028 1.00 12.34 290 GLU A N 1
ATOM 2231 C CA . GLU A 1 290 ? 18.254 21.214 -23.431 1.00 9.96 290 GLU A CA 1
ATOM 2232 C C . GLU A 1 290 ? 17.179 21.836 -22.546 1.00 8.74 290 GLU A C 1
ATOM 2233 O O . GLU A 1 290 ? 17.427 22.799 -21.794 1.00 10.87 290 GLU A O 1
ATOM 2239 N N . LYS A 1 291 ? 15.998 21.238 -22.569 1.00 8.35 291 LYS A N 1
ATOM 2240 C CA . LYS A 1 291 ? 14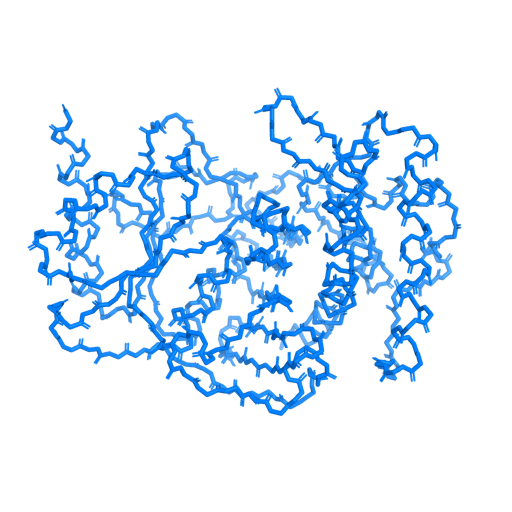.921 21.646 -21.692 1.00 8.60 291 LYS A CA 1
ATOM 2241 C C . LYS A 1 291 ? 15.074 21.044 -20.288 1.00 7.96 291 LYS A C 1
ATOM 2242 O O . LYS A 1 291 ? 15.351 19.837 -20.155 1.00 8.46 291 LYS A O 1
ATOM 2248 N N . ILE A 1 292 ? 14.775 21.827 -19.246 1.00 8.13 292 ILE A N 1
ATOM 2249 C CA . ILE A 1 292 ? 14.921 21.278 -17.906 1.00 7.88 292 ILE A CA 1
ATOM 2250 C C . ILE A 1 292 ? 14.023 20.079 -17.638 1.00 7.48 292 ILE A C 1
ATOM 2251 O O . ILE A 1 292 ? 14.414 19.165 -16.887 1.00 8.25 292 ILE A O 1
ATOM 2256 N N . TRP A 1 293 ? 12.827 20.076 -18.229 1.00 7.07 293 TRP A N 1
ATOM 2257 C CA . TRP A 1 293 ? 11.905 18.974 -17.992 1.00 7.21 293 TRP A CA 1
ATOM 2258 C C . TRP A 1 293 ? 12.335 17.648 -18.594 1.00 7.08 293 TRP A C 1
ATOM 2259 O O . TRP A 1 293 ? 11.798 16.602 -18.223 1.00 8.43 293 TRP A O 1
ATOM 2270 N N . ASP A 1 294 ? 13.349 17.681 -19.479 1.00 7.55 294 ASP A N 1
ATOM 2271 C CA . ASP A 1 294 ? 13.891 16.452 -20.042 1.00 7.25 294 ASP A CA 1
ATOM 2272 C C . ASP A 1 294 ? 14.921 15.769 -19.115 1.00 6.38 294 ASP A C 1
ATOM 2273 O O . ASP A 1 294 ? 15.268 14.606 -19.375 1.00 7.76 294 ASP A O 1
ATOM 2278 N N . HIS A 1 295 ? 15.304 16.431 -18.006 1.00 7.54 295 HIS A N 1
ATOM 2279 C CA . HIS A 1 295 ? 16.412 15.926 -17.187 1.00 7.17 295 HIS A CA 1
ATOM 2280 C C . HIS A 1 295 ? 16.221 16.076 -15.679 1.00 8.50 295 HIS A C 1
ATOM 2281 O O . HIS A 1 295 ? 16.969 15.471 -14.927 1.00 7.71 295 HIS A O 1
ATOM 2288 N N . ALA A 1 296 ? 15.250 16.861 -15.236 1.00 7.90 296 ALA A N 1
ATOM 2289 C CA . ALA A 1 296 ? 15.188 17.252 -13.838 1.00 8.12 296 ALA A CA 1
ATOM 2290 C C . ALA A 1 296 ? 14.831 16.072 -12.926 1.00 6.71 296 ALA A C 1
ATOM 2291 O O . ALA A 1 296 ? 15.505 15.835 -11.923 1.00 6.44 296 ALA A O 1
ATOM 2293 N N . ALA A 1 297 ? 13.783 15.323 -13.265 1.00 6.46 297 ALA A N 1
ATOM 2294 C CA . ALA A 1 297 ? 13.423 14.196 -12.409 1.00 6.98 297 ALA A CA 1
ATOM 2295 C C . ALA A 1 297 ? 14.546 13.168 -12.340 1.00 7.21 297 ALA A C 1
ATOM 2296 O O . ALA A 1 297 ? 14.860 12.625 -11.269 1.00 8.11 297 ALA A O 1
ATOM 2298 N N . GLY A 1 298 ? 15.172 12.907 -13.473 1.00 7.74 298 GLY A N 1
ATOM 2299 C CA . GLY A 1 298 ? 16.274 11.974 -13.509 1.00 7.32 298 GLY A CA 1
ATOM 2300 C C . GLY A 1 298 ? 17.477 12.407 -12.725 1.00 7.42 298 GLY A C 1
ATOM 2301 O O . GLY A 1 298 ? 18.118 11.557 -12.144 1.00 9.40 298 GLY A O 1
ATOM 2302 N N . ASN A 1 299 ? 17.729 13.710 -12.669 1.00 7.24 299 ASN A N 1
ATOM 2303 C CA . ASN A 1 299 ? 18.877 14.226 -11.937 1.00 7.79 299 ASN A CA 1
ATOM 2304 C C . ASN A 1 299 ? 18.874 13.767 -10.491 1.00 8.10 299 ASN A C 1
ATOM 2305 O O . ASN A 1 299 ? 19.866 13.262 -9.989 1.00 8.32 299 ASN A O 1
ATOM 2310 N N . VAL A 1 300 ? 17.759 13.931 -9.795 1.00 7.99 300 VAL A N 1
ATOM 2311 C CA . VAL A 1 300 ? 17.735 13.578 -8.371 1.00 8.72 300 VAL A CA 1
ATOM 2312 C C . VAL A 1 300 ? 17.638 12.074 -8.167 1.00 7.03 300 VAL A C 1
ATOM 2313 O O . VAL A 1 300 ? 18.212 11.541 -7.219 1.00 7.48 300 VAL A O 1
ATOM 2317 N N . ILE A 1 301 ? 16.924 11.372 -9.043 1.00 6.97 301 ILE A N 1
ATOM 2318 C CA . ILE A 1 301 ? 16.848 9.917 -8.950 1.00 7.47 301 ILE A CA 1
ATOM 2319 C C . ILE A 1 301 ? 18.217 9.276 -9.152 1.00 8.35 301 ILE A C 1
ATOM 2320 O O . ILE A 1 301 ? 18.624 8.421 -8.339 1.00 8.41 301 ILE A O 1
ATOM 2325 N N . VAL A 1 302 ? 18.981 9.704 -10.155 1.00 7.64 302 VAL A N 1
ATOM 2326 C CA . VAL A 1 302 ? 20.317 9.166 -10.402 1.00 7.11 302 VAL A CA 1
ATOM 2327 C C . VAL A 1 302 ? 21.222 9.520 -9.204 1.00 8.99 302 VAL A C 1
ATOM 2328 O O . VAL A 1 302 ? 21.972 8.679 -8.724 1.00 9.10 302 VAL A O 1
ATOM 2332 N N . HIS A 1 303 ? 21.180 10.754 -8.715 1.00 7.42 303 HIS A N 1
ATOM 2333 C CA . HIS A 1 303 ? 22.015 11.141 -7.566 1.00 7.74 303 HIS A CA 1
ATOM 2334 C C . HIS A 1 303 ? 21.741 10.239 -6.340 1.00 7.69 303 HIS A C 1
ATOM 2335 O O . HIS A 1 303 ? 22.655 9.744 -5.669 1.00 9.48 303 HIS A O 1
ATOM 2342 N N . GLU A 1 304 ? 20.467 10.094 -5.996 1.00 7.87 304 GLU A N 1
ATOM 2343 C CA . GLU A 1 304 ? 20.094 9.329 -4.817 1.00 8.27 304 GLU A CA 1
ATOM 2344 C C . GLU A 1 304 ? 20.342 7.842 -4.977 1.00 8.66 304 GLU A C 1
ATOM 2345 O O . GLU A 1 304 ? 20.458 7.100 -3.968 1.00 9.42 304 GLU A O 1
ATOM 2351 N N . ALA A 1 305 ? 20.443 7.374 -6.223 1.00 7.88 305 ALA A N 1
ATOM 2352 C CA . ALA A 1 305 ? 20.843 6.008 -6.499 1.00 7.47 305 ALA A CA 1
ATOM 2353 C C . ALA A 1 305 ? 22.370 5.781 -6.511 1.00 8.28 305 ALA A C 1
ATOM 2354 O O . ALA A 1 305 ? 22.829 4.647 -6.723 1.00 9.80 305 ALA A O 1
ATOM 2356 N N . GLY A 1 306 ? 23.130 6.853 -6.314 1.00 8.30 306 GLY A N 1
ATOM 2357 C CA . GLY A 1 306 ? 24.586 6.771 -6.223 1.00 8.67 306 GLY A CA 1
ATOM 2358 C C . GLY A 1 306 ? 25.351 7.065 -7.500 1.00 8.65 306 GLY A C 1
ATOM 2359 O O . GLY A 1 306 ? 26.551 6.840 -7.538 1.00 11.07 306 GLY A O 1
ATOM 2360 N N . GLY A 1 307 ? 24.707 7.628 -8.513 1.00 9.38 307 GLY A N 1
ATOM 2361 C CA . GLY A 1 307 ? 25.357 7.919 -9.781 1.00 9.23 307 GLY A CA 1
ATOM 2362 C C . GLY A 1 307 ? 25.775 9.379 -9.933 1.00 8.32 307 GLY A C 1
ATOM 2363 O O . GLY A 1 307 ? 25.670 10.177 -8.983 1.00 10.17 307 GLY A O 1
ATOM 2364 N N . ILE A 1 308 ? 26.259 9.726 -11.121 1.00 9.11 308 ILE A N 1
ATOM 2365 C CA . ILE A 1 308 ? 26.820 11.035 -11.422 1.00 8.39 308 ILE A CA 1
ATOM 2366 C C . ILE A 1 308 ? 26.147 11.572 -12.713 1.00 7.67 308 ILE A C 1
ATOM 2367 O O . ILE A 1 308 ? 25.882 10.822 -13.639 1.00 9.00 308 ILE A O 1
ATOM 2372 N N . HIS A 1 309 ? 25.875 12.876 -12.733 1.00 7.46 309 HIS A N 1
ATOM 2373 C CA . HIS A 1 309 ? 25.113 13.514 -13.816 1.00 7.78 309 HIS A CA 1
ATOM 2374 C C . HIS A 1 309 ? 25.767 14.842 -14.171 1.00 8.72 309 HIS A C 1
ATOM 2375 O O . HIS A 1 309 ? 25.867 15.719 -13.313 1.00 11.09 309 HIS A O 1
ATOM 2382 N N . THR A 1 310 ? 26.256 14.952 -15.406 1.00 8.07 310 THR A N 1
ATOM 2383 C CA . THR A 1 310 ? 26.885 16.181 -15.916 1.00 8.17 310 THR A CA 1
ATOM 2384 C C . THR A 1 310 ? 26.432 16.514 -17.321 1.00 8.68 310 THR A C 1
ATOM 2385 O O . THR A 1 310 ? 25.591 15.820 -17.910 1.00 8.39 310 THR A O 1
ATOM 2389 N N . ASP A 1 311 ? 27.039 17.578 -17.867 1.00 8.59 311 ASP A N 1
ATOM 2390 C CA . ASP A 1 311 ? 26.968 17.835 -19.300 1.00 8.67 311 ASP A CA 1
ATOM 2391 C C . ASP A 1 311 ? 27.819 16.832 -20.099 1.00 9.77 311 ASP A C 1
ATOM 2392 O O . ASP A 1 311 ? 28.384 15.916 -19.510 1.00 9.48 311 ASP A O 1
ATOM 2397 N N . ALA A 1 312 ? 27.939 17.030 -21.421 1.00 9.13 312 ALA A N 1
ATOM 2398 C CA . ALA A 1 312 ? 28.689 16.116 -22.277 1.00 9.95 312 ALA A CA 1
ATOM 2399 C C . ALA A 1 312 ? 30.077 16.629 -22.658 1.00 10.31 312 ALA A C 1
ATOM 2400 O O . ALA A 1 312 ? 30.775 15.939 -23.368 1.00 12.34 312 ALA A O 1
ATOM 2402 N N . MET A 1 313 ? 30.480 17.823 -22.233 1.00 10.13 313 MET A N 1
ATOM 2403 C CA . MET A 1 313 ? 31.741 18.386 -22.697 1.00 11.33 313 MET A CA 1
ATOM 2404 C C . MET A 1 313 ? 32.652 18.845 -21.569 1.00 11.24 313 MET A C 1
ATOM 2405 O O . MET A 1 313 ? 33.832 18.439 -21.523 1.00 14.42 313 MET A O 1
ATOM 2410 N N . GLU A 1 314 ? 32.128 19.700 -20.687 1.00 12.97 314 GLU A N 1
ATOM 2411 C CA . GLU A 1 314 ? 32.935 20.335 -19.652 1.00 12.25 314 GLU A CA 1
ATOM 2412 C C . GLU A 1 314 ? 33.126 19.483 -18.398 1.00 12.33 314 GLU A C 1
ATOM 2413 O O . GLU A 1 314 ? 34.045 19.708 -17.602 1.00 14.23 314 GLU A O 1
ATOM 2419 N N . ASP A 1 315 ? 32.225 18.527 -18.201 1.00 12.75 315 ASP A N 1
ATOM 2420 C CA . ASP A 1 315 ? 32.219 17.693 -16.998 1.00 11.56 315 ASP A CA 1
ATOM 2421 C C . ASP A 1 315 ? 31.848 18.485 -15.741 1.00 13.62 315 ASP A C 1
ATOM 2422 O O . ASP A 1 315 ? 32.473 18.351 -14.690 1.00 13.85 315 ASP A O 1
ATOM 2427 N N . VAL A 1 316 ? 30.815 19.313 -15.871 1.00 11.20 316 VAL A N 1
ATOM 2428 C CA . VAL A 1 316 ? 30.289 20.102 -14.775 1.00 11.56 316 VAL A CA 1
ATOM 2429 C C . VAL A 1 316 ? 28.865 19.643 -14.430 1.00 12.47 316 VAL A C 1
ATOM 2430 O O . VAL A 1 316 ? 28.143 19.087 -15.280 1.00 12.37 316 VAL A O 1
ATOM 2434 N N . PRO A 1 317 ? 28.416 19.903 -13.211 1.00 14.35 317 PRO A N 1
ATOM 2435 C CA . PRO A 1 317 ? 27.027 19.581 -12.851 1.00 14.03 317 PRO A CA 1
ATOM 2436 C C . PRO A 1 317 ? 26.035 20.399 -13.653 1.00 14.32 317 PRO A C 1
ATOM 2437 O O . PRO A 1 317 ? 26.342 21.504 -14.121 1.00 16.22 317 PRO A O 1
ATOM 2441 N N . LEU A 1 318 ? 24.856 19.817 -13.848 1.00 13.54 318 LEU A N 1
ATOM 2442 C CA . LEU A 1 318 ? 23.774 20.495 -14.522 1.00 13.05 318 LEU A CA 1
ATOM 2443 C C . LEU A 1 318 ? 23.161 21.527 -13.574 1.00 13.54 318 LEU A C 1
ATOM 2444 O O . LEU A 1 318 ? 22.978 21.264 -12.374 1.00 17.71 318 LEU A O 1
ATOM 2449 N N . ASP A 1 319 ? 22.829 22.695 -14.110 1.00 11.35 319 ASP A N 1
ATOM 2450 C CA . ASP A 1 319 ? 22.302 23.798 -13.297 1.00 11.45 319 ASP A CA 1
ATOM 2451 C C . ASP A 1 319 ? 20.836 24.057 -13.674 1.00 11.03 319 ASP A C 1
ATOM 2452 O O . ASP A 1 319 ? 20.533 24.571 -14.761 1.00 10.59 319 ASP A O 1
ATOM 2457 N N . PHE A 1 320 ? 19.934 23.678 -12.776 1.00 9.86 320 PHE A N 1
ATOM 2458 C CA . PHE A 1 320 ? 18.499 23.789 -12.998 1.00 10.55 320 PHE A CA 1
ATOM 2459 C C . PHE A 1 320 ? 17.871 25.120 -12.566 1.00 10.28 320 PHE A C 1
ATOM 2460 O O . PHE A 1 320 ? 16.633 25.223 -12.481 1.00 9.61 320 PHE A O 1
ATOM 2468 N N . GLY A 1 321 ? 18.722 26.134 -12.356 1.00 10.32 321 GLY A N 1
ATOM 2469 C CA . GLY A 1 321 ? 18.287 27.465 -11.989 1.00 11.02 321 GLY A CA 1
ATOM 2470 C C . GLY A 1 321 ? 18.429 28.548 -13.052 1.00 10.70 321 GLY A C 1
ATOM 2471 O O . GLY A 1 321 ? 18.372 29.738 -12.731 1.00 12.60 321 GLY A O 1
ATOM 2472 N N . ASN A 1 322 ? 18.538 28.137 -14.318 1.00 10.67 322 ASN A N 1
ATOM 2473 C CA . ASN A 1 322 ? 18.824 29.036 -15.463 1.00 11.73 322 ASN A CA 1
ATOM 2474 C C . ASN A 1 322 ? 17.586 29.390 -16.323 1.00 11.19 322 ASN A C 1
ATOM 2475 O O . ASN A 1 322 ? 17.693 30.089 -17.352 1.00 12.18 322 ASN A O 1
ATOM 2480 N N . GLY A 1 323 ? 16.399 29.020 -15.826 1.00 10.33 323 GLY A N 1
ATOM 2481 C CA . GLY A 1 323 ? 15.171 29.162 -16.583 1.00 10.12 323 GLY A CA 1
ATOM 2482 C C . GLY A 1 323 ? 14.655 27.836 -17.142 1.00 9.76 323 GLY A C 1
ATOM 2483 O O . GLY A 1 323 ? 14.798 26.803 -16.503 1.00 10.75 323 GLY A O 1
ATOM 2484 N N . ARG A 1 324 ? 14.049 27.873 -18.326 1.00 9.09 324 ARG A N 1
ATOM 2485 C CA . ARG A 1 324 ? 13.503 26.674 -18.929 1.00 9.40 324 ARG A CA 1
ATOM 2486 C C . ARG A 1 324 ? 14.570 25.804 -19.541 1.00 8.58 324 ARG A C 1
ATOM 2487 O O . ARG A 1 324 ? 14.258 24.657 -19.858 1.00 8.98 324 ARG A O 1
ATOM 2495 N N . THR A 1 325 ? 15.779 26.320 -19.748 1.00 9.76 325 THR A N 1
ATOM 2496 C CA . THR A 1 325 ? 16.795 25.543 -20.446 1.00 9.97 325 THR A CA 1
ATOM 2497 C C . THR A 1 325 ? 18.072 25.375 -19.627 1.00 10.87 325 THR A C 1
ATOM 2498 O O . THR A 1 325 ? 18.321 26.121 -18.684 1.00 11.37 325 THR A O 1
ATOM 2502 N N . LEU A 1 326 ? 18.876 24.387 -20.007 1.00 10.54 326 LEU A N 1
ATOM 2503 C CA . LEU A 1 326 ? 20.222 24.219 -19.511 1.00 10.96 326 LEU A CA 1
ATOM 2504 C C . LEU A 1 326 ? 21.220 24.914 -20.420 1.00 12.77 326 LEU A C 1
ATOM 2505 O O . LEU A 1 326 ? 21.148 24.775 -21.630 1.00 13.52 326 LEU A O 1
ATOM 2510 N N . ALA A 1 327 ? 22.178 25.611 -19.839 1.00 13.09 327 ALA A N 1
ATOM 2511 C CA . ALA A 1 327 ? 23.144 26.385 -20.613 1.00 13.65 327 ALA A CA 1
ATOM 2512 C C . ALA A 1 327 ? 24.304 25.563 -21.182 1.00 13.14 327 ALA A C 1
ATOM 2513 O O . ALA A 1 327 ? 24.998 25.999 -22.127 1.00 15.98 327 ALA A O 1
ATOM 2515 N N . THR A 1 328 ? 24.533 24.402 -20.586 1.00 11.76 328 THR A N 1
ATOM 2516 C CA . THR A 1 328 ? 25.589 23.497 -20.991 1.00 11.03 328 THR A CA 1
ATOM 2517 C C . THR A 1 328 ? 25.207 22.743 -22.253 1.00 13.01 328 THR A C 1
ATOM 2518 O O . THR A 1 328 ? 24.073 22.846 -22.704 1.00 18.19 328 THR A O 1
ATOM 2522 N N . LYS A 1 329 ? 26.148 22.000 -22.815 1.00 11.36 329 LYS A N 1
ATOM 2523 C CA . LYS A 1 329 ? 25.934 21.228 -24.039 1.00 11.31 329 LYS A CA 1
ATOM 2524 C C . LYS A 1 329 ? 25.956 19.732 -23.735 1.00 10.73 329 LYS A C 1
ATOM 2525 O O . LYS A 1 329 ? 26.949 19.203 -23.200 1.00 10.46 329 LYS A O 1
ATOM 2531 N N . GLY A 1 330 ? 24.858 19.070 -24.143 1.00 10.71 330 GLY A N 1
ATOM 2532 C CA . GLY A 1 330 ? 24.734 17.645 -23.974 1.00 9.68 330 GLY A CA 1
ATOM 2533 C C . GLY A 1 330 ? 24.563 17.216 -22.525 1.00 8.95 330 GLY A C 1
ATOM 2534 O O . GLY A 1 330 ? 24.608 18.028 -21.584 1.00 9.43 330 GLY A O 1
ATOM 2535 N N . VAL A 1 331 ? 24.300 15.935 -22.374 1.00 9.35 331 VAL A N 1
ATOM 2536 C CA . VAL A 1 331 ? 24.144 15.322 -21.051 1.00 8.32 331 VAL A CA 1
ATOM 2537 C C . VAL A 1 331 ? 24.801 13.941 -20.985 1.00 8.16 331 VAL A C 1
ATOM 2538 O O . VAL A 1 331 ? 24.614 13.145 -21.896 1.00 9.06 331 VAL A O 1
ATOM 2542 N N . ILE A 1 332 ? 25.517 13.650 -19.904 1.00 8.30 332 ILE A N 1
ATOM 2543 C CA . ILE A 1 332 ? 26.042 12.319 -19.650 1.00 8.11 332 ILE A CA 1
ATOM 2544 C C . ILE A 1 332 ? 25.748 11.974 -18.191 1.00 8.09 332 ILE A C 1
ATOM 2545 O O . ILE A 1 332 ? 25.958 12.767 -17.278 1.00 8.33 332 ILE A O 1
ATOM 2550 N N . ALA A 1 333 ? 25.217 10.779 -17.975 1.00 8.04 333 ALA A N 1
ATOM 2551 C CA . ALA A 1 333 ? 25.069 10.231 -16.616 1.00 6.82 333 ALA A CA 1
ATOM 2552 C C . ALA A 1 333 ? 25.716 8.865 -16.533 1.00 8.29 333 ALA A C 1
ATOM 2553 O O . ALA A 1 333 ? 25.789 8.158 -17.546 1.00 8.88 333 ALA A O 1
ATOM 2555 N N . SER A 1 334 ? 26.198 8.486 -15.355 1.00 8.41 334 SER A N 1
ATOM 2556 C CA . SER A 1 334 ? 26.770 7.177 -15.187 1.00 8.63 334 SER A CA 1
ATOM 2557 C C . SER A 1 334 ? 26.603 6.670 -13.772 1.00 8.13 334 SER A C 1
ATOM 2558 O O . SER A 1 334 ? 26.173 7.407 -12.875 1.00 9.18 334 SER A O 1
ATOM 2561 N N . SER A 1 335 ? 26.987 5.418 -13.584 1.00 8.29 335 SER A N 1
ATOM 2562 C CA . SER A 1 335 ? 27.063 4.799 -12.270 1.00 8.87 335 SER A CA 1
ATOM 2563 C C . SER A 1 335 ? 28.206 5.326 -11.440 1.00 11.15 335 SER A C 1
ATOM 2564 O O . SER A 1 335 ? 28.255 5.065 -10.233 1.00 12.97 335 SER A O 1
ATOM 2567 N N . GLY A 1 336 ? 29.112 6.082 -12.030 1.00 11.04 336 GLY A N 1
ATOM 2568 C CA . GLY A 1 336 ? 30.336 6.370 -11.296 1.00 11.07 336 GLY A CA 1
ATOM 2569 C C . GLY A 1 336 ? 31.190 5.108 -11.274 1.00 12.51 336 GLY A C 1
ATOM 2570 O O . GLY A 1 336 ? 30.882 4.076 -11.883 1.00 14.28 336 GLY A O 1
ATOM 2571 N N . PRO A 1 337 ? 32.331 5.161 -10.607 1.00 13.92 337 PRO A N 1
ATOM 2572 C CA . PRO A 1 337 ? 32.801 6.268 -9.791 1.00 12.00 337 PRO A CA 1
ATOM 2573 C C . PRO A 1 337 ? 33.303 7.457 -10.624 1.00 12.47 337 PRO A C 1
ATOM 2574 O O . PRO A 1 337 ? 33.256 7.450 -11.841 1.00 11.65 337 PRO A O 1
ATOM 2578 N N . ARG A 1 338 ? 33.823 8.469 -9.943 1.00 11.93 338 ARG A N 1
ATOM 2579 C CA . ARG A 1 338 ? 34.262 9.724 -10.571 1.00 12.74 338 ARG A CA 1
ATOM 2580 C C . ARG A 1 338 ? 35.228 9.450 -11.701 1.00 11.19 338 ARG A C 1
ATOM 2581 O O . ARG A 1 338 ? 35.173 10.110 -12.749 1.00 10.74 338 ARG A O 1
ATOM 2589 N N . GLU A 1 339 ? 36.159 8.519 -11.481 1.00 10.63 339 GLU A N 1
ATOM 2590 C CA . GLU A 1 339 ? 37.150 8.241 -12.520 1.00 10.28 339 GLU A CA 1
ATOM 2591 C C . GLU A 1 339 ? 36.565 7.703 -13.821 1.00 11.14 339 GLU A C 1
ATOM 2592 O O . GLU A 1 339 ? 37.013 8.071 -14.927 1.00 11.11 339 GLU A O 1
ATOM 2598 N N . LEU A 1 340 ? 35.580 6.837 -13.696 1.00 11.56 340 LEU A N 1
ATOM 2599 C CA . LEU A 1 340 ? 34.859 6.354 -14.851 1.00 11.52 340 LEU A CA 1
ATOM 2600 C C . LEU A 1 340 ? 34.102 7.496 -15.558 1.00 10.92 340 LEU A C 1
ATOM 2601 O O . LEU A 1 340 ? 34.205 7.689 -16.762 1.00 10.44 340 LEU A O 1
ATOM 2606 N N . HIS A 1 341 ? 33.343 8.245 -14.785 1.00 9.32 341 HIS A N 1
ATOM 2607 C CA . HIS A 1 341 ? 32.585 9.350 -15.330 1.00 8.72 341 HIS A CA 1
ATOM 2608 C C . HIS A 1 341 ? 33.462 10.361 -16.090 1.00 9.38 341 HIS A C 1
ATOM 2609 O O . HIS A 1 341 ? 33.143 10.765 -17.217 1.00 9.49 341 HIS A O 1
ATOM 2616 N N . ASP A 1 342 ? 34.600 10.716 -15.494 1.00 10.76 342 ASP A N 1
ATOM 2617 C CA . ASP A 1 342 ? 35.507 11.676 -16.114 1.00 11.50 342 ASP A CA 1
ATOM 2618 C C . ASP A 1 342 ? 36.168 11.105 -17.378 1.00 11.25 342 ASP A C 1
ATOM 2619 O O . ASP A 1 342 ? 36.478 11.868 -18.298 1.00 13.08 342 ASP A O 1
ATOM 2624 N N . LEU A 1 343 ? 36.432 9.801 -17.403 1.00 11.23 343 LEU A N 1
ATOM 2625 C CA . LEU A 1 343 ? 36.937 9.152 -18.615 1.00 10.89 343 LEU A CA 1
ATOM 2626 C C . LEU A 1 343 ? 35.882 9.354 -19.727 1.00 11.15 343 LEU A C 1
ATOM 2627 O O . LEU A 1 343 ? 36.209 9.773 -20.862 1.00 11.29 343 LEU A O 1
ATOM 2632 N N . VAL A 1 344 ? 34.620 9.054 -19.431 1.00 10.60 344 VAL A N 1
ATOM 2633 C CA . VAL A 1 344 ? 33.585 9.157 -20.436 1.00 9.15 344 VAL A CA 1
ATOM 2634 C C . VAL A 1 344 ? 33.435 10.593 -20.972 1.00 8.83 344 VAL A C 1
ATOM 2635 O O . VAL A 1 344 ? 33.402 10.814 -22.222 1.00 10.21 344 VAL A O 1
ATOM 2639 N N . VAL A 1 345 ? 33.317 11.565 -20.067 1.00 8.65 345 VAL A N 1
ATOM 2640 C CA . VAL A 1 345 ? 33.050 12.933 -20.483 1.00 9.33 345 VAL A CA 1
ATOM 2641 C C . VAL A 1 345 ? 34.284 13.483 -21.228 1.00 9.72 345 VAL A C 1
ATOM 2642 O O . VAL A 1 345 ? 34.162 14.225 -22.196 1.00 9.85 345 VAL A O 1
ATOM 2646 N N . SER A 1 346 ? 35.493 13.187 -20.755 1.00 9.62 346 SER A N 1
ATOM 2647 C CA . SER A 1 346 ? 36.678 13.677 -21.467 1.00 9.52 346 SER A CA 1
ATOM 2648 C C . SER A 1 346 ? 36.788 13.050 -22.871 1.00 8.78 346 SER A C 1
ATOM 2649 O O . SER A 1 346 ? 37.287 13.690 -23.828 1.00 10.81 346 SER A O 1
ATOM 2652 N N . THR A 1 347 ? 36.336 11.811 -23.025 1.00 9.47 347 THR A N 1
ATOM 2653 C CA . THR A 1 347 ? 36.294 11.205 -24.350 1.00 10.07 347 THR A CA 1
ATOM 2654 C C . THR A 1 347 ? 35.294 11.919 -25.231 1.00 9.74 347 THR A C 1
ATOM 2655 O O . THR A 1 347 ? 35.575 12.275 -26.393 1.00 10.31 347 THR A O 1
ATOM 2659 N N . SER A 1 348 ? 34.120 12.186 -24.685 1.00 9.59 348 SER A N 1
ATOM 2660 C CA . SER A 1 348 ? 33.090 12.916 -25.401 1.00 9.72 348 SER A CA 1
ATOM 2661 C C . SER A 1 348 ? 33.606 14.300 -25.857 1.00 10.34 348 SER A C 1
ATOM 2662 O O . SER A 1 348 ? 33.467 14.670 -27.054 1.00 10.75 348 SER A O 1
ATOM 2665 N N . CYS A 1 349 ? 34.200 15.059 -24.921 1.00 11.07 349 CYS A N 1
ATOM 2666 C CA . CYS A 1 349 ? 34.842 16.327 -25.266 1.00 11.64 349 CYS A CA 1
ATOM 2667 C C . CYS A 1 349 ? 35.818 16.241 -26.452 1.00 12.24 349 CYS A C 1
ATOM 2668 O O . CYS A 1 349 ? 35.758 17.046 -27.388 1.00 12.41 349 CYS A O 1
ATOM 2671 N N . ASP A 1 350 ? 36.725 15.275 -26.387 1.00 10.92 350 ASP A N 1
ATOM 2672 C CA . ASP A 1 350 ? 37.760 15.084 -27.401 1.00 11.23 350 ASP A CA 1
ATOM 2673 C C . ASP A 1 350 ? 37.116 14.738 -28.762 1.00 13.00 350 ASP A C 1
ATOM 2674 O O . ASP A 1 350 ? 37.492 15.309 -29.804 1.00 14.39 350 ASP A O 1
ATOM 2679 N N . VAL A 1 351 ? 36.098 13.874 -28.760 1.00 12.26 351 VAL A N 1
ATOM 2680 C CA . VAL A 1 351 ? 35.399 13.542 -29.999 1.00 11.96 351 VAL A CA 1
ATOM 2681 C C . VAL A 1 351 ? 34.752 14.778 -30.609 1.00 11.33 351 VAL A C 1
ATOM 2682 O O . VAL A 1 351 ? 34.904 15.063 -31.827 1.00 14.59 351 VAL A O 1
ATOM 2686 N N . ILE A 1 352 ? 33.993 15.527 -29.819 1.00 11.93 352 ILE A N 1
ATOM 2687 C CA . ILE A 1 352 ? 33.342 16.729 -30.353 1.00 13.37 352 ILE A CA 1
ATOM 2688 C C . ILE A 1 352 ? 34.359 17.759 -30.868 1.00 14.31 352 ILE A C 1
ATOM 2689 O O . ILE A 1 352 ? 34.167 18.330 -31.953 1.00 14.69 352 ILE A O 1
ATOM 2694 N N . GLN A 1 353 ? 35.427 17.994 -30.111 1.00 13.96 353 GLN A N 1
ATOM 2695 C CA . GLN A 1 353 ? 36.404 18.989 -30.528 1.00 14.46 353 GLN A CA 1
ATOM 2696 C C . GLN A 1 353 ? 37.110 18.562 -31.828 1.00 13.81 353 GLN A C 1
ATOM 2697 O O . GLN A 1 353 ? 37.608 19.433 -32.533 1.00 17.03 353 GLN A O 1
ATOM 2703 N N . SER A 1 354 ? 37.129 17.265 -32.157 1.00 15.81 354 SER A N 1
ATOM 2704 C CA . SER A 1 354 ? 37.785 16.765 -33.384 1.00 18.39 354 SER A CA 1
ATOM 2705 C C . SER A 1 354 ? 36.934 16.878 -34.648 1.00 18.74 354 SER A C 1
ATOM 2706 O O . SER A 1 354 ? 37.360 16.455 -35.737 1.00 20.73 354 SER A O 1
ATOM 2709 N N . ARG A 1 355 ? 35.725 17.417 -34.532 1.00 17.87 355 ARG A N 1
ATOM 2710 C CA . ARG A 1 355 ? 34.898 17.564 -35.717 1.00 20.59 355 ARG A CA 1
ATOM 2711 C C . ARG A 1 355 ? 35.602 18.342 -36.830 1.00 23.58 355 ARG A C 1
ATOM 2712 O O . ARG A 1 355 ? 35.486 17.944 -37.999 1.00 27.19 355 ARG A O 1
#

CATH classification: 3.30.540.10 (+1 more: 3.40.190.80)